Protein 8XAQ (pdb70)

Organism: Sulfolobus acidocaldarius (strain ATCC 33909 / DSM 639 / JCM 8929 / NBRC 15157 / NCIMB 11770) (NCBI:txid330779)

Sequence (182 aa):
GATPSNVVLVGKKPVMNYVLAALTLLNQGVSEITIKARGRAISKAVDTVEIVRNRALDKIEVKEIRIGSQVVTSQDGRQSRVSTIEIGIRKGATPSNVVLVGKKPVMNYVLAALTLLNQGVSEITIKARGRAISKAVDTVEIVRNRALDKIEVKEIRIGSQVVTSQDGRQSRVSTIEIGIRK

B-factor: mean 22.43, std 9.21, range [9.52, 59.19]

Secondary structure (DSSP, 8-state):
--SPP-EEEE-SS-HHHHHHHHHHHHHTT--EEEEEEETTHHHHHHHHHHHHHHHT----EEEEEEEEEEEEEPTTS-EEEEEEEEEEEE-/--SPP-EEEE-SS-HHHHHHHHHHHHHTT--EEEEEEETTHHHHHHHHHHHHHHHT----EEEEEEEEEEEEEPTTS-EEEEEEEEEEEE-

InterPro domains:
  IPR002775 DNA/RNA-binding protein Alba-like [PF01918] (9-73)
  IPR013795 DNA/RNA-binding protein Alba [MF_01122] (6-95)
  IPR013795 DNA/RNA-binding protein Alba [PIRSF028732] (8-95)
  IPR013795 DNA/RNA-binding protein Alba [TIGR00285] (9-95)
  IPR036882 Alba-like domain superfamily [G3DSA:3.30.110.20] (2-96)
  IPR036882 Alba-like domain superfamily [SSF82704] (9-95)

Radius of gyration: 17.67 Å; Cα contacts (8 Å, |Δi|>4): 337; chains: 2; bounding box: 43×52×45 Å

Nearest PDB structures (foldseek):
  8xaq-assembly1_B  TM=1.010E+00  e=3.132E-18  Sulfolobus acidocaldarius DSM 639
  3toe-assembly1_B  TM=9.632E-01  e=7.881E-11  Methanothermobacter thermautotrophicus str. Delta H
  1nfh-assembly1_B-2  TM=9.349E-01  e=3.874E-11  Archaeoglobus fulgidus
  4z9e-assembly1_B  TM=9.370E-01  e=1.535E-09  Thermoplasma volcanium GSS1
  1udv-assembly1_A  TM=8.942E-01  e=8.398E-08  Saccharolobus solfataricus P2

Foldseek 3Di:
DPQPDQEQEFDDDPLVVSLVVNVVSVVSVNFKHKYKYKAPCPVSSVVSVVVNCVVVPPHKDWDDKDKDWDWDADPVGDIDIIIMMMIMIGD/DPQPDQEQEFDDDPLVVSLVVNVVSVVSVNFKHKYKYKAPRVVSSVVSQVVNCVVVPPHKAWDDKDKDWDWDADPVGDIDIIIMMMIMIGD

Solvent-accessible surface area: 10797 Å² total; per-residue (Å²): 128,109,94,52,88,54,65,6,127,4,26,168,122,94,39,102,77,22,0,112,39,0,27,69,14,14,140,100,55,14,58,72,2,32,0,67,2,114,17,183,15,0,9,47,0,0,18,0,0,7,36,0,77,82,121,16,151,96,131,6,64,43,100,92,23,155,24,18,51,92,95,64,83,45,196,99,48,176,124,70,81,31,1,23,0,55,0,14,3,77,69,131,108,106,53,88,55,70,7,127,3,23,150,126,90,39,101,76,23,2,114,39,0,37,64,14,16,136,99,56,20,49,73,2,27,0,81,4,113,11,184,5,0,11,50,0,0,40,0,0,6,36,0,84,87,161,19,123,95,154,6,112,51,118,86,23,126,25,19,46,97,95,64,82,47,195,100,48,174,124,70,79,27,1,31,2,40,0,14,3,90,79

Structure (mmCIF, N/CA/C/O backbone):
data_8XAQ
#
_entry.id   8XAQ
#
_cell.length_a   95.074
_cell.length_b   38.895
_cell.length_c   69.120
_cell.angle_alpha   90.000
_cell.angle_beta   131.660
_cell.angle_gamma   90.000
#
_symmetry.space_group_name_H-M   'C 1 2 1'
#
loop_
_entity.id
_entity.type
_entity.pdbx_description
1 polymer 'DNA/RNA-binding protein Alba'
2 water water
#
loop_
_atom_site.group_PDB
_atom_site.id
_atom_site.type_symbol
_atom_site.label_atom_id
_atom_site.label_alt_id
_atom_site.label_comp_id
_atom_site.label_asym_id
_atom_site.label_entity_id
_atom_site.label_seq_id
_atom_site.pdbx_PDB_ins_code
_atom_site.Cartn_x
_atom_site.Cartn_y
_atom_site.Cartn_z
_atom_site.occupancy
_atom_site.B_iso_or_equiv
_atom_site.auth_seq_id
_atom_site.auth_comp_id
_atom_site.auth_asym_id
_atom_site.auth_atom_id
_atom_site.pdbx_PDB_model_num
ATOM 1 N N . GLY A 1 4 ? 18.360 15.561 -16.482 1.00 35.44 4 GLY A N 1
ATOM 2 C CA . GLY A 1 4 ? 19.446 15.180 -15.594 1.00 32.04 4 GLY A CA 1
ATOM 3 C C . GLY A 1 4 ? 20.604 16.163 -15.596 1.00 29.56 4 GLY A C 1
ATOM 4 O O . GLY A 1 4 ? 21.515 16.050 -14.780 1.00 27.35 4 GLY A O 1
ATOM 5 N N . ALA A 1 5 ? 20.550 17.146 -16.496 1.00 31.60 5 ALA A N 1
ATOM 6 C CA . ALA A 1 5 ? 21.658 18.074 -16.691 1.00 29.30 5 ALA A CA 1
ATOM 7 C C . ALA A 1 5 ? 21.605 19.296 -15.782 1.00 30.16 5 ALA A C 1
ATOM 8 O O . ALA A 1 5 ? 22.644 19.936 -15.574 1.00 29.85 5 ALA A O 1
ATOM 10 N N . THR A 1 6 ? 20.435 19.641 -15.247 1.00 28.65 6 THR A N 1
ATOM 11 C CA . THR A 1 6 ? 20.320 20.805 -14.382 1.00 30.08 6 THR A CA 1
ATOM 12 C C . THR A 1 6 ? 20.979 20.518 -13.030 1.00 26.26 6 THR A C 1
ATOM 13 O O . THR A 1 6 ? 21.077 19.356 -12.613 1.00 23.88 6 THR A O 1
ATOM 17 N N . PRO A 1 7 ? 21.453 21.558 -12.329 1.00 26.19 7 PRO A N 1
ATOM 18 C CA . PRO A 1 7 ? 22.114 21.329 -11.039 1.00 23.39 7 PRO A CA 1
ATOM 19 C C . PRO A 1 7 ? 21.200 20.583 -10.088 1.00 24.31 7 PRO A C 1
ATOM 20 O O . PRO A 1 7 ? 20.009 20.884 -9.979 1.00 23.47 7 PRO A O 1
ATOM 24 N N . SER A 1 8 ? 21.771 19.603 -9.395 1.00 19.64 8 SER A N 1
ATOM 25 C CA . SER A 1 8 ? 20.999 18.840 -8.426 1.00 18.58 8 SER A CA 1
ATOM 26 C C . SER A 1 8 ? 20.291 19.787 -7.468 1.00 20.92 8 SER A C 1
ATOM 27 O O . SER A 1 8 ? 20.920 20.653 -6.852 1.00 20.06 8 SER A O 1
ATOM 30 N N . ASN A 1 9 ? 18.975 19.629 -7.346 1.00 18.73 9 ASN A N 1
ATOM 31 C CA . ASN A 1 9 ? 18.169 20.574 -6.584 1.00 18.59 9 ASN A CA 1
ATOM 32 C C . ASN A 1 9 ? 17.942 20.168 -5.128 1.00 19.68 9 ASN A C 1
ATOM 33 O O . ASN A 1 9 ? 17.018 20.690 -4.489 1.00 19.60 9 ASN A O 1
ATOM 38 N N . VAL A 1 10 ? 18.761 19.274 -4.578 1.00 16.43 10 VAL A N 1
ATOM 39 C CA . VAL A 1 10 ? 18.580 18.766 -3.225 1.00 17.89 10 VAL A CA 1
ATOM 40 C C . VAL A 1 10 ? 19.646 19.371 -2.323 1.00 17.06 10 VAL A C 1
ATOM 41 O O . VAL A 1 10 ? 20.825 19.423 -2.694 1.00 18.85 10 VAL A O 1
ATOM 45 N N . VAL A 1 11 ? 19.235 19.840 -1.151 1.00 13.89 11 VAL A N 1
ATOM 46 C CA . VAL A 1 11 ? 20.150 20.275 -0.104 1.00 13.18 11 VAL A CA 1
ATOM 47 C C . VAL A 1 11 ? 19.986 19.319 1.068 1.00 14.83 11 VAL A C 1
ATOM 48 O O . VAL A 1 11 ? 18.942 19.305 1.733 1.00 13.03 11 VAL A O 1
ATOM 52 N N . LEU A 1 12 ? 21.007 18.516 1.330 1.00 15.24 12 LEU A N 1
ATOM 53 C CA . LEU A 1 12 ? 20.997 17.571 2.440 1.00 14.79 12 LEU A CA 1
ATOM 54 C C . LEU A 1 12 ? 21.570 18.265 3.671 1.00 14.86 12 LEU A C 1
ATOM 55 O O . LEU A 1 12 ? 22.758 18.610 3.712 1.00 16.26 12 LEU A O 1
ATOM 60 N N . VAL A 1 13 ? 20.726 18.457 4.677 1.00 12.24 13 VAL A N 1
ATOM 61 C CA . VAL A 1 13 ? 21.068 19.218 5.871 1.00 11.69 13 VAL A CA 1
ATOM 62 C C . VAL A 1 13 ? 21.529 18.234 6.932 1.00 14.32 13 VAL A C 1
ATOM 63 O O . VAL A 1 13 ? 20.774 17.337 7.320 1.00 15.74 13 VAL A O 1
ATOM 67 N N . GLY A 1 14 ? 22.754 18.429 7.421 1.00 14.73 14 GLY A N 1
ATOM 68 C CA . GLY A 1 14 ? 23.378 17.560 8.396 1.00 18.89 14 GLY A CA 1
ATOM 69 C C . GLY A 1 14 ? 23.954 18.302 9.589 1.00 19.13 14 GLY A C 1
ATOM 70 O O . GLY A 1 14 ? 23.268 19.126 10.198 1.00 18.73 14 GLY A O 1
ATOM 71 N N . LYS A 1 15 ? 25.225 18.030 9.915 1.00 20.32 15 LYS A N 1
ATOM 72 C CA . LYS A 1 15 ? 25.838 18.504 11.152 1.00 22.39 15 LYS A CA 1
ATOM 73 C C . LYS A 1 15 ? 26.403 19.921 11.062 1.00 21.39 15 LYS A C 1
ATOM 74 O O . LYS A 1 15 ? 26.690 20.520 12.107 1.00 24.51 15 LYS A O 1
ATOM 80 N N . LYS A 1 16 ? 26.591 20.457 9.859 1.00 20.11 16 LYS A N 1
ATOM 81 C CA . LYS A 1 16 ? 27.324 21.705 9.683 1.00 20.82 16 LYS A CA 1
ATOM 82 C C . LYS A 1 16 ? 26.497 22.892 10.195 1.00 18.93 16 LYS A C 1
ATOM 83 O O . LYS A 1 16 ? 25.278 22.781 10.381 1.00 16.50 16 LYS A O 1
ATOM 89 N N . PRO A 1 17 ? 27.139 24.046 10.414 1.00 19.01 17 PRO A N 1
ATOM 90 C CA . PRO A 1 17 ? 26.390 25.243 10.818 1.00 18.97 17 PRO A CA 1
ATOM 91 C C . PRO A 1 17 ? 25.301 25.557 9.806 1.00 15.62 17 PRO A C 1
ATOM 92 O O . PRO A 1 17 ? 25.466 25.350 8.602 1.00 16.19 17 PRO A O 1
ATOM 96 N N . VAL A 1 18 ? 24.175 26.062 10.309 1.00 14.58 18 VAL A N 1
ATOM 97 C CA . VAL A 1 18 ? 22.999 26.225 9.451 1.00 13.62 18 VAL A CA 1
ATOM 98 C C . VAL A 1 18 ? 23.301 27.104 8.241 1.00 14.50 18 VAL A C 1
ATOM 99 O O . VAL A 1 18 ? 22.752 26.886 7.155 1.00 14.02 18 VAL A O 1
ATOM 103 N N . MET A 1 19 ? 24.192 28.086 8.387 1.00 14.91 19 MET A N 1
ATOM 104 C CA . MET A 1 19 ? 24.379 29.038 7.301 1.00 14.27 19 MET A CA 1
ATOM 105 C C . MET A 1 19 ? 25.043 28.394 6.089 1.00 14.59 19 MET A C 1
ATOM 106 O O . MET A 1 19 ? 24.930 28.924 4.976 1.00 16.81 19 MET A O 1
ATOM 111 N N . ASN A 1 20 ? 25.707 27.247 6.280 1.00 15.92 20 ASN A N 1
ATOM 112 C CA . ASN A 1 20 ? 26.239 26.497 5.147 1.00 15.73 20 ASN A CA 1
ATOM 113 C C . ASN A 1 20 ? 25.114 26.008 4.250 1.00 14.37 20 ASN A C 1
ATOM 114 O O . ASN A 1 20 ? 25.217 26.068 3.018 1.00 15.39 20 ASN A O 1
ATOM 119 N N . TYR A 1 21 ? 24.031 25.520 4.847 1.00 13.07 21 TYR A N 1
ATOM 120 C CA . TYR A 1 21 ? 22.917 25.038 4.035 1.00 12.21 21 TYR A CA 1
ATOM 121 C C . TYR A 1 21 ? 22.122 26.185 3.440 1.00 12.82 21 TYR A C 1
ATOM 122 O O . TYR A 1 21 ? 21.604 26.066 2.316 1.00 13.87 21 TYR A O 1
ATOM 131 N N . VAL A 1 22 ? 22.035 27.306 4.165 1.00 12.31 22 VAL A N 1
ATOM 132 C CA . VAL A 1 22 ? 21.425 28.506 3.604 1.00 14.50 22 VAL A CA 1
ATOM 133 C C . VAL A 1 22 ? 22.171 28.926 2.340 1.00 14.25 22 VAL A C 1
ATOM 134 O O . VAL A 1 22 ? 21.565 29.179 1.292 1.00 14.72 22 VAL A O 1
ATOM 138 N N . LEU A 1 23 ? 23.504 28.960 2.412 1.00 14.50 23 LEU A N 1
ATOM 139 C CA . LEU A 1 23 ? 24.305 29.308 1.243 1.00 14.85 23 LEU A CA 1
ATOM 140 C C . LEU A 1 23 ? 24.072 28.335 0.088 1.00 15.48 23 LEU A C 1
ATOM 141 O O . LEU A 1 23 ? 24.002 28.751 -1.076 1.00 16.06 23 LEU A O 1
ATOM 146 N N . ALA A 1 24 ? 23.951 27.039 0.381 1.00 14.25 24 ALA A N 1
ATOM 147 C CA . ALA A 1 24 ? 23.717 26.072 -0.691 1.00 14.70 24 ALA A CA 1
ATOM 148 C C . ALA A 1 24 ? 22.384 26.332 -1.393 1.00 15.64 24 ALA A C 1
ATOM 149 O O . ALA A 1 24 ? 22.299 26.265 -2.627 1.00 17.48 24 ALA A O 1
ATOM 151 N N . ALA A 1 25 ? 21.326 26.624 -0.622 1.00 14.09 25 ALA A N 1
ATOM 152 C CA . ALA A 1 25 ? 20.037 26.909 -1.247 1.00 16.04 25 ALA A CA 1
ATOM 153 C C . ALA A 1 25 ? 20.092 28.194 -2.066 1.00 15.97 25 ALA A C 1
ATOM 154 O O . ALA A 1 25 ? 19.579 28.248 -3.191 1.00 16.84 25 ALA A O 1
ATOM 156 N N . LEU A 1 26 ? 20.736 29.233 -1.530 1.00 16.06 26 LEU A N 1
ATOM 157 C CA . LEU A 1 26 ? 20.829 30.493 -2.257 1.00 17.75 26 LEU A CA 1
ATOM 158 C C . LEU A 1 26 ? 21.634 30.336 -3.539 1.00 20.77 26 LEU A C 1
ATOM 159 O O . LEU A 1 26 ? 21.319 30.957 -4.559 1.00 21.92 26 LEU A O 1
ATOM 164 N N . THR A 1 27 ? 22.692 29.522 -3.499 1.00 17.71 27 THR A N 1
ATOM 165 C CA . THR A 1 27 ? 23.451 29.235 -4.715 1.00 20.08 27 THR A CA 1
ATOM 166 C C . THR A 1 27 ? 22.575 28.588 -5.777 1.00 21.06 27 THR A C 1
ATOM 167 O O . THR A 1 27 ? 22.646 28.953 -6.957 1.00 20.90 27 THR A O 1
ATOM 171 N N . LEU A 1 28 ? 21.713 27.653 -5.370 1.00 17.72 28 LEU A N 1
ATOM 172 C CA . LEU A 1 28 ? 20.804 27.029 -6.327 1.00 19.56 28 LEU A CA 1
ATOM 173 C C . LEU A 1 28 ? 19.836 28.043 -6.923 1.00 21.61 28 LEU A C 1
ATOM 174 O O . LEU A 1 28 ? 19.590 28.035 -8.136 1.00 22.82 28 LEU A O 1
ATOM 179 N N . LEU A 1 29 ? 19.257 28.910 -6.082 1.00 21.43 29 LEU A N 1
ATOM 180 C CA . LEU A 1 29 ? 18.380 29.966 -6.590 1.00 23.87 29 LEU A CA 1
ATOM 181 C C . LEU A 1 29 ? 19.071 30.815 -7.651 1.00 26.06 29 LEU A C 1
ATOM 182 O O . LEU A 1 29 ? 18.484 31.106 -8.698 1.00 26.78 29 LEU A O 1
ATOM 187 N N . ASN A 1 30 ? 20.336 31.182 -7.422 1.00 24.26 30 ASN A N 1
ATOM 188 C CA . ASN A 1 30 ? 21.086 31.982 -8.387 1.00 25.41 30 ASN A CA 1
ATOM 189 C C . ASN A 1 30 ? 21.492 31.228 -9.642 1.00 27.13 30 ASN A C 1
ATOM 190 O O . ASN A 1 30 ? 21.899 31.865 -10.625 1.00 29.93 30 ASN A O 1
ATOM 195 N N . GLN A 1 31 ? 21.395 29.910 -9.646 1.00 26.74 31 GLN A N 1
ATOM 196 C CA . GLN A 1 31 ? 21.620 29.153 -10.863 1.00 26.71 31 GLN A CA 1
ATOM 197 C C . GLN A 1 31 ? 20.374 29.079 -11.731 1.00 27.79 31 GLN A C 1
ATOM 198 O O . GLN A 1 31 ? 20.434 28.525 -12.833 1.00 33.02 31 GLN A O 1
ATOM 204 N N . GLY A 1 32 ? 19.257 29.625 -11.263 1.00 27.48 32 GLY A N 1
ATOM 205 C CA . GLY A 1 32 ? 17.993 29.491 -11.952 1.00 27.70 32 GLY A CA 1
ATOM 206 C C . GLY A 1 32 ? 17.192 28.266 -11.574 1.00 27.69 32 GLY A C 1
ATOM 207 O O . GLY A 1 32 ? 16.200 27.963 -12.247 1.00 29.35 32 GLY A O 1
ATOM 208 N N . VAL A 1 33 ? 17.596 27.537 -10.539 1.00 25.95 33 VAL A N 1
ATOM 209 C CA . VAL A 1 33 ? 16.817 26.398 -10.071 1.00 24.93 33 VAL A CA 1
ATOM 210 C C . VAL A 1 33 ? 15.694 26.946 -9.198 1.00 26.80 33 VAL A C 1
ATOM 211 O O . VAL A 1 33 ? 15.938 27.475 -8.111 1.00 29.09 33 VAL A O 1
ATOM 215 N N . SER A 1 34 ? 14.461 26.837 -9.686 1.00 25.29 34 SER A N 1
ATOM 216 C CA . SER A 1 34 ? 13.311 27.458 -9.048 1.00 26.27 34 SER A CA 1
ATOM 217 C C . SER A 1 34 ? 12.646 26.577 -8.004 1.00 25.16 34 SER A C 1
ATOM 218 O O . SER A 1 34 ? 11.859 27.095 -7.203 1.00 26.30 34 SER A O 1
ATOM 221 N N . GLU A 1 35 ? 12.915 25.270 -8.009 1.00 22.69 35 GLU A N 1
ATOM 222 C CA . GLU A 1 35 ? 12.367 24.340 -7.026 1.00 23.06 35 GLU A CA 1
ATOM 223 C C . GLU A 1 35 ? 13.504 23.572 -6.370 1.00 22.00 35 GLU A C 1
ATOM 224 O O . GLU A 1 35 ? 14.330 22.965 -7.060 1.00 21.25 35 GLU A O 1
ATOM 230 N N . ILE A 1 36 ? 13.522 23.579 -5.044 1.00 16.02 36 ILE A N 1
ATOM 231 C CA . ILE A 1 36 ? 14.618 23.043 -4.249 1.00 17.35 36 ILE A CA 1
ATOM 232 C C . ILE A 1 36 ? 13.999 22.171 -3.167 1.00 17.48 36 ILE A C 1
ATOM 233 O O . ILE A 1 36 ? 12.951 22.520 -2.610 1.00 16.89 36 ILE A O 1
ATOM 238 N N . THR A 1 37 ? 14.637 21.042 -2.863 1.00 15.75 37 THR A N 1
ATOM 239 C CA . THR A 1 37 ? 14.188 20.152 -1.802 1.00 15.41 37 THR A CA 1
ATOM 240 C C . THR A 1 37 ? 15.236 20.127 -0.695 1.00 15.43 37 THR A C 1
ATOM 241 O O . THR A 1 37 ? 16.411 19.853 -0.965 1.00 16.62 37 THR A O 1
ATOM 245 N N . ILE A 1 38 ? 14.815 20.431 0.534 1.00 14.05 38 ILE A N 1
ATOM 246 C CA . ILE A 1 38 ? 15.667 20.373 1.715 1.00 14.67 38 ILE A CA 1
ATOM 247 C C . ILE A 1 38 ? 15.321 19.078 2.436 1.00 16.32 38 ILE A C 1
ATOM 248 O O . ILE A 1 38 ? 14.145 18.838 2.740 1.00 16.81 38 ILE A O 1
ATOM 253 N N . LYS A 1 39 ? 16.324 18.239 2.719 1.00 13.25 39 LYS A N 1
ATOM 254 C CA . LYS A 1 39 ? 16.104 16.936 3.343 1.00 11.48 39 LYS A CA 1
ATOM 255 C C . LYS A 1 39 ? 16.965 16.839 4.594 1.00 12.66 39 LYS A C 1
ATOM 256 O O . LYS A 1 39 ? 18.084 17.351 4.624 1.00 13.14 39 LYS A O 1
ATOM 262 N N . ALA A 1 40 ? 16.443 16.191 5.634 1.00 11.65 40 ALA A N 1
ATOM 263 C CA . ALA A 1 40 ? 17.259 15.957 6.820 1.00 10.21 40 ALA A CA 1
ATOM 264 C C . ALA A 1 40 ? 16.703 14.766 7.589 1.00 10.68 40 ALA A C 1
ATOM 265 O O . ALA A 1 40 ? 15.559 14.358 7.396 1.00 12.58 40 ALA A O 1
ATOM 267 N N . ARG A 1 41 ? 17.516 14.257 8.513 1.00 11.94 41 ARG A N 1
ATOM 268 C CA . ARG A 1 41 ? 17.119 13.174 9.399 1.00 12.03 41 ARG A CA 1
ATOM 269 C C . ARG A 1 41 ? 17.434 13.537 10.836 1.00 11.97 41 ARG A C 1
ATOM 270 O O . ARG A 1 41 ? 18.398 14.261 11.126 1.00 12.82 41 ARG A O 1
ATOM 278 N N . GLY A 1 42 ? 16.655 12.948 11.741 1.00 12.12 42 GLY A N 1
ATOM 279 C CA . GLY A 1 42 ? 16.994 12.998 13.156 1.00 13.31 42 GLY A CA 1
ATOM 280 C C . GLY A 1 42 ? 17.037 14.418 13.683 1.00 13.09 42 GLY A C 1
ATOM 281 O O . GLY A 1 42 ? 16.175 15.242 13.372 1.00 13.90 42 GLY A O 1
ATOM 282 N N . ARG A 1 43 ? 18.057 14.709 14.503 1.00 13.41 43 ARG A N 1
ATOM 283 C CA . ARG A 1 43 ? 18.179 16.026 15.125 1.00 16.53 43 ARG A CA 1
ATOM 284 C C . ARG A 1 43 ? 18.330 17.147 14.104 1.00 13.68 43 ARG A C 1
ATOM 285 O O . ARG A 1 43 ? 18.007 18.304 14.409 1.00 17.41 43 ARG A O 1
ATOM 293 N N . ALA A 1 44 ? 18.815 16.842 12.903 1.00 13.24 44 ALA A N 1
ATOM 294 C CA . ALA A 1 44 ? 18.949 17.877 11.882 1.00 13.29 44 ALA A CA 1
ATOM 295 C C . ALA A 1 44 ? 17.612 18.319 11.296 1.00 12.05 44 ALA A C 1
ATOM 296 O O . ALA A 1 44 ? 17.579 19.280 10.514 1.00 11.65 44 ALA A O 1
ATOM 298 N N . ILE A 1 45 ? 16.509 17.667 11.664 1.00 11.96 45 ILE A N 1
ATOM 299 C CA . ILE A 1 45 ? 15.202 18.103 11.174 1.00 10.34 45 ILE A CA 1
ATOM 300 C C . ILE A 1 45 ? 14.933 19.562 11.557 1.00 11.32 45 ILE A C 1
ATOM 301 O O . ILE A 1 45 ? 14.398 20.343 10.756 1.00 11.67 45 ILE A O 1
ATOM 306 N N . SER A 1 46 ? 15.254 19.952 12.795 1.00 11.15 46 SER A N 1
ATOM 307 C CA . SER A 1 46 ? 15.005 21.341 13.175 1.00 10.91 46 SER A CA 1
ATOM 308 C C . SER A 1 46 ? 15.849 22.294 12.343 1.00 10.87 46 SER A C 1
ATOM 309 O O . SER A 1 46 ? 15.381 23.381 11.970 1.00 11.64 46 SER A O 1
ATOM 312 N N . LYS A 1 47 ? 17.085 21.884 12.013 1.00 11.48 47 LYS A N 1
ATOM 313 C CA . LYS A 1 47 ? 17.970 22.726 11.213 1.00 11.07 47 LYS A CA 1
ATOM 314 C C . LYS A 1 47 ? 17.476 22.842 9.779 1.00 10.70 47 LYS A C 1
ATOM 315 O O . LYS A 1 47 ? 17.682 23.887 9.137 1.00 10.36 47 LYS A O 1
ATOM 321 N N . ALA A 1 48 ? 16.833 21.793 9.260 1.00 10.45 4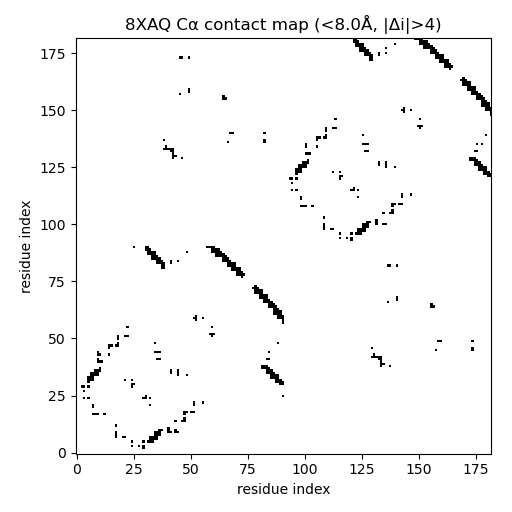8 ALA A N 1
ATOM 322 C CA . ALA A 1 48 ? 16.209 21.875 7.941 1.00 10.21 48 ALA A CA 1
ATOM 323 C C . ALA A 1 48 ? 15.106 22.925 7.921 1.00 11.39 48 ALA A C 1
ATOM 324 O O . ALA A 1 48 ? 14.982 23.692 6.953 1.00 12.11 48 ALA A O 1
ATOM 326 N N . VAL A 1 49 ? 14.280 22.970 8.975 1.00 11.23 49 VAL A N 1
ATOM 327 C CA . VAL A 1 49 ? 13.246 24.005 9.012 1.00 10.66 49 VAL A CA 1
ATOM 328 C C . VAL A 1 49 ? 13.870 25.401 9.129 1.00 10.16 49 VAL A C 1
ATOM 329 O O . VAL A 1 49 ? 13.465 26.340 8.436 1.00 11.91 49 VAL A O 1
ATOM 333 N N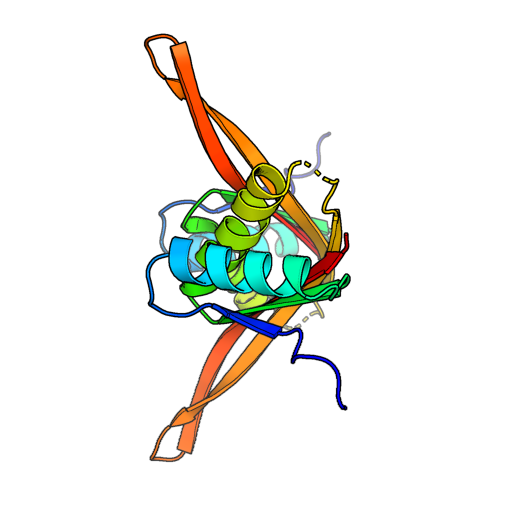 . ASP A 1 50 ? 14.866 25.558 10.011 1.00 10.35 50 ASP A N 1
ATOM 334 C CA . ASP A 1 50 ? 15.584 26.827 10.093 1.00 11.37 50 ASP A CA 1
ATOM 335 C C . ASP A 1 50 ? 16.158 27.227 8.737 1.00 10.31 50 ASP A C 1
ATOM 336 O O . ASP A 1 50 ? 16.080 28.394 8.338 1.00 11.64 50 ASP A O 1
ATOM 341 N N . THR A 1 51 ? 16.766 26.272 8.015 1.00 10.15 51 THR A N 1
ATOM 342 C CA . THR A 1 51 ? 17.342 26.598 6.707 1.00 11.01 51 THR A CA 1
ATOM 343 C C . THR A 1 51 ? 16.300 27.224 5.784 1.00 11.20 51 THR A C 1
ATOM 344 O O . THR A 1 51 ? 16.539 28.274 5.166 1.00 11.84 51 THR A O 1
ATOM 348 N N . VAL A 1 52 ? 15.125 26.603 5.711 1.00 11.41 52 VAL A N 1
ATOM 349 C CA . VAL A 1 52 ? 14.045 27.111 4.874 1.00 11.41 52 VAL A CA 1
ATOM 350 C C . VAL A 1 52 ? 13.635 28.503 5.328 1.00 12.07 52 VAL A C 1
ATOM 351 O O . VAL A 1 52 ? 13.520 29.432 4.527 1.00 13.64 52 VAL A O 1
ATOM 355 N N . GLU A 1 53 ? 13.381 28.656 6.630 1.00 12.44 53 GLU A N 1
ATOM 356 C CA . GLU A 1 53 ? 12.872 29.928 7.116 1.00 13.85 53 GLU A CA 1
ATOM 357 C C . GLU A 1 53 ? 13.887 31.049 6.953 1.00 14.75 53 GLU A C 1
ATOM 358 O O . GLU A 1 53 ? 13.508 32.190 6.672 1.00 15.47 53 GLU A O 1
ATOM 364 N N . ILE A 1 54 ? 15.177 30.751 7.150 1.00 12.23 54 ILE A N 1
ATOM 365 C CA . ILE A 1 54 ? 16.193 31.779 6.947 1.00 13.38 54 ILE A CA 1
ATOM 366 C C . ILE A 1 54 ? 16.251 32.183 5.484 1.00 17.61 54 ILE A C 1
ATOM 367 O O . ILE A 1 54 ? 16.326 33.374 5.157 1.00 18.31 54 ILE A O 1
ATOM 372 N N . VAL A 1 55 ? 16.194 31.198 4.586 1.00 17.15 55 VAL A N 1
ATOM 373 C CA . VAL A 1 55 ? 16.251 31.470 3.152 1.00 17.23 55 VAL A CA 1
ATOM 374 C C . VAL A 1 55 ? 15.060 32.315 2.729 1.00 23.28 55 VAL A C 1
ATOM 375 O O . VAL A 1 55 ? 15.190 33.243 1.924 1.00 24.54 55 VAL A O 1
ATOM 379 N N . ARG A 1 56 ? 13.890 32.022 3.282 1.00 20.55 56 ARG A N 1
ATOM 380 C CA . ARG A 1 56 ? 12.670 32.788 2.929 1.00 22.89 56 ARG A CA 1
ATOM 381 C C . ARG A 1 56 ? 12.961 34.284 3.133 1.00 27.36 56 ARG A C 1
ATOM 382 O O . ARG A 1 56 ? 12.519 35.085 2.316 1.00 32.11 56 ARG A O 1
ATOM 390 N N . ASN A 1 57 ? 13.649 34.636 4.205 1.00 28.37 57 ASN A N 1
ATOM 391 C CA . ASN A 1 57 ? 14.067 36.059 4.388 1.00 29.29 57 ASN A CA 1
ATOM 392 C C . ASN A 1 57 ? 15.226 36.505 3.482 1.00 35.16 57 ASN A C 1
ATOM 393 O O . ASN A 1 57 ? 15.136 37.587 2.904 1.00 36.64 57 ASN A O 1
ATOM 398 N N . ARG A 1 58 ? 16.262 35.688 3.334 1.00 37.75 58 ARG A N 1
ATOM 399 C CA . ARG A 1 58 ? 17.484 36.099 2.591 1.00 39.15 58 ARG A CA 1
ATOM 400 C C . ARG A 1 58 ? 17.237 36.212 1.087 1.00 42.01 58 ARG A C 1
ATOM 401 O O . ARG A 1 58 ? 18.120 36.742 0.385 1.00 43.08 58 ARG A O 1
ATOM 409 N N . ALA A 1 59 ? 16.125 35.690 0.594 1.00 39.51 59 ALA A N 1
ATOM 410 C CA . ALA A 1 59 ? 15.887 35.699 -0.865 1.00 42.30 59 ALA A CA 1
ATOM 411 C C . ALA A 1 59 ? 15.086 36.942 -1.270 1.00 46.01 59 ALA A C 1
ATOM 412 O O . ALA A 1 59 ? 14.939 37.143 -2.482 1.00 49.26 59 ALA A O 1
ATOM 414 N N . LEU A 1 60 ? 14.588 37.725 -0.305 1.00 45.91 60 LEU A N 1
ATOM 415 C CA . LEU A 1 60 ? 13.762 38.876 -0.655 1.00 45.64 60 LEU A CA 1
ATOM 416 C C . LEU A 1 60 ? 14.513 39.908 -1.500 1.00 49.62 60 LEU A C 1
ATOM 417 O O . LEU A 1 60 ? 15.691 39.733 -1.826 1.00 47.47 60 LEU A O 1
ATOM 422 N N . ASP A 1 62 ? 12.462 38.553 -3.630 1.00 53.29 62 ASP A N 1
ATOM 423 C CA . ASP A 1 62 ? 11.779 37.366 -4.137 1.00 51.90 62 ASP A CA 1
ATOM 424 C C . ASP A 1 62 ? 11.011 36.602 -3.059 1.00 48.30 62 ASP A C 1
ATOM 425 O O . ASP A 1 62 ? 11.486 36.426 -1.937 1.00 48.49 62 ASP A O 1
ATOM 430 N N . LYS A 1 63 ? 9.812 36.158 -3.421 1.00 44.74 63 LYS A N 1
ATOM 431 C CA . LYS A 1 63 ? 9.015 35.292 -2.567 1.00 39.40 63 LYS A CA 1
ATOM 432 C C . LYS A 1 63 ? 9.428 33.835 -2.751 1.00 33.49 63 LYS A C 1
ATOM 433 O O . LYS A 1 63 ? 9.556 33.348 -3.878 1.00 34.78 63 LYS A O 1
ATOM 439 N N . ILE A 1 64 ? 9.682 33.153 -1.639 1.00 31.92 64 ILE A N 1
ATOM 440 C CA . ILE A 1 64 ? 9.936 31.719 -1.626 1.00 30.63 64 ILE A CA 1
ATOM 441 C C . ILE A 1 64 ? 8.821 31.073 -0.818 1.00 27.64 64 ILE A C 1
ATOM 442 O O . ILE A 1 64 ? 8.559 31.481 0.319 1.00 28.85 64 ILE A O 1
ATOM 447 N N . GLU A 1 65 ? 8.146 30.099 -1.416 1.00 25.31 65 GLU A N 1
ATOM 448 C CA . GLU A 1 65 ? 6.998 29.446 -0.807 1.00 26.50 65 GLU A CA 1
ATOM 449 C C . GLU A 1 65 ? 7.333 27.998 -0.474 1.00 24.85 65 GLU A C 1
ATOM 450 O O . GLU A 1 65 ? 8.100 27.350 -1.193 1.00 22.25 65 GLU A O 1
ATOM 456 N N . VAL A 1 66 ? 6.779 27.498 0.628 1.00 23.66 66 VAL A N 1
ATOM 457 C CA . VAL A 1 66 ? 6.835 26.067 0.910 1.00 22.65 66 VAL A CA 1
ATOM 458 C C . VAL A 1 66 ? 5.763 25.388 0.069 1.00 26.10 66 VAL A C 1
ATOM 459 O O . VAL A 1 66 ? 4.572 25.688 0.206 1.00 28.39 66 VAL A O 1
ATOM 463 N N . LYS A 1 67 ? 6.189 24.485 -0.813 1.00 22.69 67 LYS A N 1
ATOM 464 C CA . LYS A 1 67 ? 5.316 23.770 -1.738 1.00 24.85 67 LYS A CA 1
ATOM 465 C C . LYS A 1 67 ? 4.782 22.473 -1.141 1.00 25.30 67 LYS A C 1
ATOM 466 O O . LYS A 1 67 ? 3.596 22.157 -1.291 1.00 25.57 67 LYS A O 1
ATOM 472 N N . GLU A 1 68 ? 5.641 21.716 -0.465 1.00 19.81 68 GLU A N 1
ATOM 473 C CA . GLU A 1 68 ? 5.285 20.415 0.078 1.00 20.59 68 GLU A CA 1
ATOM 474 C C . GLU A 1 68 ? 6.186 20.139 1.267 1.00 19.43 68 GLU A C 1
ATOM 475 O O . GLU A 1 68 ? 7.352 20.539 1.276 1.00 18.57 68 GLU A O 1
ATOM 481 N N . ILE A 1 69 ? 5.642 19.443 2.267 1.00 18.89 69 ILE A N 1
ATOM 482 C CA . ILE A 1 69 ? 6.422 18.919 3.385 1.00 16.53 69 ILE A CA 1
ATOM 483 C C . ILE A 1 69 ? 6.006 17.472 3.592 1.00 17.07 69 ILE A C 1
ATOM 484 O O . ILE A 1 69 ? 4.808 17.160 3.600 1.00 17.53 69 ILE A O 1
ATOM 489 N N . ARG A 1 70 ? 6.981 16.591 3.745 1.00 15.35 70 ARG A N 1
ATOM 490 C CA . ARG A 1 70 ? 6.711 15.199 4.072 1.00 15.67 70 ARG A CA 1
ATOM 491 C C . ARG A 1 70 ? 7.577 14.796 5.251 1.00 14.32 70 ARG A C 1
ATOM 492 O O . ARG A 1 70 ? 8.765 15.134 5.306 1.00 14.47 70 ARG A O 1
ATOM 500 N N . ILE A 1 71 ? 6.975 14.112 6.218 1.00 13.00 71 ILE A N 1
ATOM 501 C CA . ILE A 1 71 ? 7.743 13.517 7.301 1.00 12.12 71 ILE A CA 1
ATOM 502 C C . ILE A 1 71 ? 7.597 12.007 7.218 1.00 13.73 71 ILE A C 1
ATOM 503 O O . ILE A 1 71 ? 6.630 11.479 6.661 1.00 15.91 71 ILE 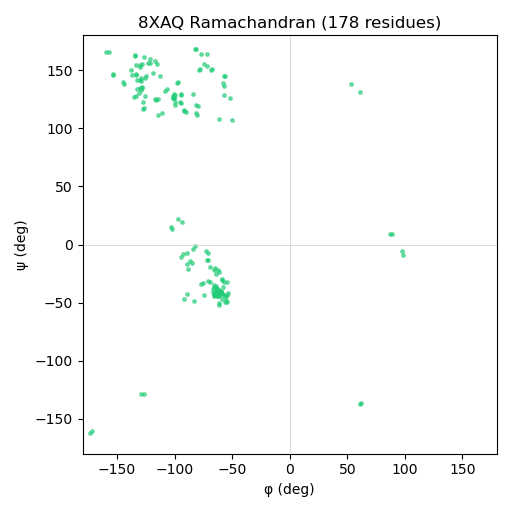A O 1
ATOM 508 N N . GLY A 1 72 ? 8.584 11.315 7.757 1.00 12.07 72 GLY A N 1
ATOM 509 C CA . GLY A 1 72 ? 8.535 9.877 7.743 1.00 13.87 72 GLY A CA 1
ATOM 510 C C . GLY A 1 72 ? 9.637 9.279 8.566 1.00 12.92 72 GLY A C 1
ATOM 511 O O . GLY A 1 72 ? 10.207 9.932 9.442 1.00 12.21 72 GLY A O 1
ATOM 512 N N . SER A 1 73 ? 9.910 8.004 8.280 1.00 12.88 73 SER A N 1
ATOM 513 C CA . SER A 1 73 ? 10.935 7.259 8.993 1.00 13.07 73 SER A CA 1
ATOM 514 C C . SER A 1 73 ? 11.746 6.453 7.991 1.00 16.65 73 SER A C 1
ATOM 515 O O . SER A 1 73 ? 11.227 5.976 6.981 1.00 18.97 73 SER A O 1
ATOM 518 N N . GLN A 1 74 ? 13.027 6.312 8.291 1.00 14.67 74 GLN A N 1
ATOM 519 C CA . GLN A 1 74 ? 13.910 5.409 7.576 1.00 15.86 74 GLN A CA 1
ATOM 520 C C . GLN A 1 74 ? 14.494 4.425 8.570 1.00 13.93 74 GLN A C 1
ATOM 521 O O . GLN A 1 74 ? 14.508 4.652 9.783 1.00 14.30 74 GLN A O 1
ATOM 527 N N . VAL A 1 75 ? 14.956 3.312 8.029 1.00 18.35 75 VAL A N 1
ATOM 528 C CA . VAL A 1 75 ? 15.541 2.246 8.817 1.00 17.64 75 VAL A CA 1
ATOM 529 C C . VAL A 1 75 ? 17.053 2.367 8.737 1.00 13.66 75 VAL A C 1
ATOM 530 O O . VAL A 1 75 ? 17.622 2.453 7.637 1.00 16.82 75 VAL A O 1
ATOM 534 N N . VAL A 1 76 ? 17.706 2.363 9.893 1.00 15.56 76 VAL A N 1
ATOM 535 C CA . VAL A 1 76 ? 19.160 2.310 9.995 1.00 16.65 76 VAL A CA 1
ATOM 536 C C . VAL A 1 76 ? 19.550 0.861 10.295 1.00 13.42 76 VAL A C 1
ATOM 537 O O . VAL A 1 76 ? 19.153 0.301 11.332 1.00 15.05 76 VAL A O 1
ATOM 541 N N . THR A 1 77 ? 20.339 0.247 9.418 1.00 14.40 77 THR A N 1
ATOM 542 C CA . THR A 1 77 ? 20.793 -1.125 9.627 1.00 14.75 77 THR A CA 1
ATOM 543 C C . THR A 1 77 ? 22.219 -1.075 10.159 1.00 18.70 77 TH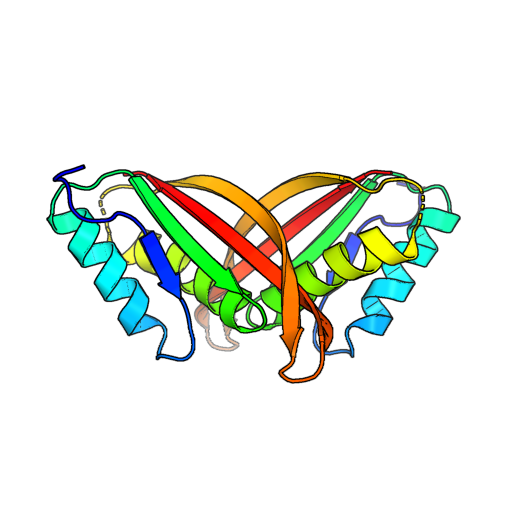R A C 1
ATOM 544 O O . THR A 1 77 ? 23.086 -0.426 9.557 1.00 18.56 77 THR A O 1
ATOM 548 N N . SER A 1 78 ? 22.453 -1.734 11.286 1.00 16.70 78 SER A N 1
ATOM 549 C CA . SER A 1 78 ? 23.758 -1.750 11.922 1.00 19.30 78 SER A CA 1
ATOM 550 C C . SER A 1 78 ? 24.670 -2.794 11.278 1.00 20.71 78 SER A C 1
ATOM 551 O O . SER A 1 78 ? 24.235 -3.675 10.530 1.00 19.65 78 SER A O 1
ATOM 554 N N . GLN A 1 79 ? 25.958 -2.719 11.625 1.00 21.14 79 GLN A N 1
ATOM 555 C CA . GLN A 1 79 ? 26.935 -3.625 11.037 1.00 23.75 79 GLN A CA 1
ATOM 556 C C . GLN A 1 79 ? 26.588 -5.089 11.299 1.00 21.59 79 GLN A C 1
ATOM 557 O O . GLN A 1 79 ? 26.906 -5.955 10.475 1.00 25.34 79 GLN A O 1
ATOM 563 N N . ASP A 1 80 ? 25.926 -5.386 12.422 1.00 22.01 80 ASP A N 1
ATOM 564 C CA . ASP A 1 80 ? 25.537 -6.751 12.746 1.00 23.13 80 ASP A CA 1
ATOM 565 C C . ASP A 1 80 ? 24.061 -7.051 12.477 1.00 21.94 80 ASP A C 1
ATOM 566 O O . ASP A 1 80 ? 23.561 -8.092 12.930 1.00 21.31 80 ASP A O 1
ATOM 571 N N . GLY A 1 81 ? 23.367 -6.181 11.744 1.00 20.74 81 GLY A N 1
ATOM 572 C CA . GLY A 1 81 ? 22.042 -6.476 11.232 1.00 18.69 81 GLY A CA 1
ATOM 573 C C . GLY A 1 81 ? 20.881 -5.943 12.049 1.00 18.36 81 GLY A C 1
ATOM 574 O O . GLY A 1 81 ? 19.732 -6.069 11.606 1.00 19.43 81 GLY A O 1
ATOM 575 N N . ARG A 1 82 ? 21.131 -5.349 13.213 1.00 16.55 82 ARG A N 1
ATOM 576 C CA . ARG A 1 82 ? 20.038 -4.769 13.968 1.00 17.07 82 ARG A CA 1
ATOM 577 C C . ARG A 1 82 ? 19.498 -3.575 13.205 1.00 14.80 82 ARG A C 1
ATOM 578 O O . ARG A 1 82 ? 20.218 -2.928 12.445 1.00 16.83 82 ARG A O 1
ATOM 586 N N . GLN A 1 83 ? 18.213 -3.284 13.383 1.00 14.25 83 GLN A N 1
ATOM 587 C CA . GLN A 1 83 ? 17.568 -2.207 12.638 1.00 13.43 83 GLN A CA 1
ATOM 588 C C . GLN A 1 83 ? 16.832 -1.268 13.581 1.00 12.58 83 GLN A C 1
ATOM 589 O O . GLN A 1 83 ? 16.094 -1.712 14.469 1.00 13.70 83 GLN A O 1
ATOM 595 N N . SER A 1 84 ? 17.033 0.016 13.385 1.00 12.39 84 SER A N 1
ATOM 596 C CA . SER A 1 84 ? 16.437 1.024 14.231 1.00 12.68 84 SER A CA 1
ATOM 597 C C . SER A 1 84 ? 15.851 2.127 13.366 1.00 12.95 84 SER A C 1
ATOM 598 O O . SER A 1 84 ? 16.187 2.258 12.185 1.00 15.15 84 SER A O 1
ATOM 601 N N . ARG A 1 85 ? 14.961 2.914 13.961 1.00 12.32 85 ARG A N 1
ATOM 602 C CA . ARG A 1 85 ? 14.202 3.942 13.255 1.00 12.53 85 ARG A CA 1
ATOM 603 C C . ARG A 1 85 ? 14.849 5.314 13.420 1.00 11.87 85 ARG A C 1
ATOM 604 O O . ARG A 1 85 ? 15.328 5.657 14.505 1.00 12.38 85 ARG A O 1
ATOM 612 N N . VAL A 1 86 ? 14.863 6.091 12.335 1.00 11.42 86 VAL A N 1
ATOM 613 C CA . VAL A 1 86 ? 15.206 7.512 12.382 1.00 10.43 86 VAL A CA 1
ATOM 614 C C . VAL A 1 86 ? 14.138 8.312 11.646 1.00 10.34 86 VAL A C 1
ATOM 615 O O . VAL A 1 86 ? 13.613 7.865 10.623 1.00 11.72 86 VAL A O 1
ATOM 619 N N . SER A 1 87 ? 13.797 9.488 12.175 1.00 10.09 87 SER A N 1
ATOM 620 C CA . SER A 1 87 ? 12.809 10.340 11.515 1.00 11.50 87 SER A CA 1
ATOM 621 C C . SER A 1 87 ? 13.437 11.096 10.352 1.00 11.44 87 SER A C 1
ATOM 622 O O . SER A 1 87 ? 14.624 11.425 10.374 1.00 12.22 87 SER A O 1
ATOM 625 N N . THR A 1 88 ? 12.620 11.395 9.345 1.00 11.49 88 THR A N 1
ATOM 626 C CA . THR A 1 88 ? 13.059 12.201 8.212 1.00 11.74 88 THR A CA 1
ATOM 627 C C . THR A 1 88 ? 12.101 13.361 7.976 1.00 11.44 88 THR A C 1
ATOM 628 O O . THR A 1 88 ? 10.917 13.287 8.306 1.00 11.71 88 THR A O 1
ATOM 632 N N . ILE A 1 89 ? 12.618 14.423 7.358 1.00 10.69 89 ILE A N 1
ATOM 633 C CA . ILE A 1 89 ? 11.781 15.479 6.800 1.00 11.10 89 ILE A CA 1
ATOM 634 C C . ILE A 1 89 ? 12.288 15.794 5.400 1.00 12.46 89 ILE A C 1
ATOM 635 O O . ILE A 1 89 ? 13.486 15.696 5.119 1.00 13.26 89 ILE A O 1
ATOM 640 N N . GLU A 1 90 ? 11.356 16.148 4.514 1.00 12.26 90 GLU A N 1
ATOM 641 C CA . GLU A 1 90 ? 11.658 16.687 3.192 1.00 13.72 90 GLU A CA 1
ATOM 642 C C . GLU A 1 90 ? 10.769 17.900 2.956 1.00 14.82 90 GLU A C 1
ATOM 643 O O . GLU A 1 90 ? 9.547 17.820 3.135 1.00 14.73 90 GLU A O 1
ATOM 649 N N . ILE A 1 91 ? 11.371 19.025 2.573 1.00 13.33 91 ILE A N 1
ATOM 650 C CA . ILE A 1 91 ? 10.645 20.286 2.405 1.00 12.62 91 ILE A CA 1
ATOM 651 C C . ILE A 1 91 ? 10.935 20.802 1.013 1.00 14.07 91 ILE A C 1
ATOM 652 O O . ILE A 1 91 ? 12.084 21.090 0.678 1.00 15.11 91 ILE A O 1
ATOM 657 N N . GLY A 1 92 ? 9.879 20.911 0.186 1.00 15.30 92 GLY A N 1
ATOM 658 C CA . GLY A 1 92 ? 10.011 21.486 -1.135 1.00 16.64 92 GLY A CA 1
ATOM 659 C C . GLY A 1 92 ? 9.672 22.957 -1.090 1.00 17.54 92 GLY A C 1
ATOM 660 O O . GLY A 1 92 ? 8.632 23.352 -0.547 1.00 16.77 92 GLY A O 1
ATOM 661 N N . ILE A 1 93 ? 10.572 23.788 -1.625 1.00 17.70 93 ILE A N 1
ATOM 662 C CA . ILE A 1 93 ? 10.362 25.225 -1.712 1.00 18.15 93 ILE A CA 1
ATOM 663 C C . ILE A 1 93 ? 10.449 25.625 -3.174 1.00 21.43 93 ILE A C 1
ATOM 664 O O . ILE A 1 93 ? 11.047 24.932 -4.001 1.00 20.68 93 ILE A O 1
ATOM 669 N N . ARG A 1 94 ? 9.821 26.749 -3.495 1.00 22.51 94 ARG A N 1
ATOM 670 C CA . ARG A 1 94 ? 9.744 27.198 -4.873 1.00 25.58 94 ARG A CA 1
ATOM 671 C C . ARG A 1 94 ? 9.825 28.714 -4.912 1.00 26.05 94 ARG A C 1
ATOM 672 O O . ARG A 1 94 ? 9.234 29.399 -4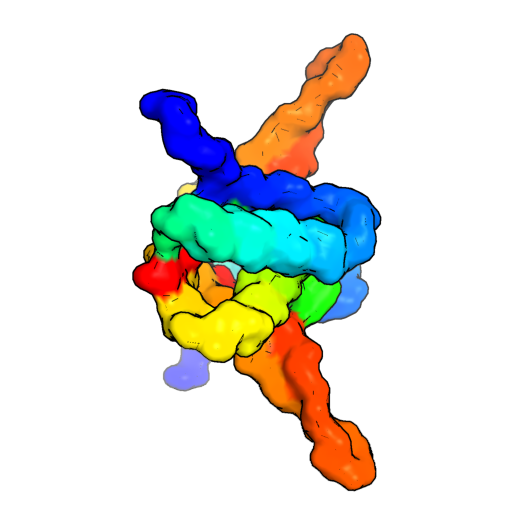.071 1.00 24.20 94 ARG A O 1
ATOM 680 N N . LYS A 1 95 ? 10.587 29.222 -5.875 1.00 25.60 95 LYS A N 1
ATOM 681 C CA . LYS A 1 95 ? 10.646 30.647 -6.150 1.00 31.21 95 LYS A CA 1
ATOM 682 C C . LYS A 1 95 ? 9.437 31.047 -6.983 1.00 33.19 95 LYS A C 1
ATOM 683 O O . LYS A 1 95 ? 8.458 31.555 -6.443 1.00 34.73 95 LYS A O 1
ATOM 689 N N . GLY B 1 4 ? -16.620 23.012 22.460 1.00 37.76 4 GLY B N 1
ATOM 690 C CA . GLY B 1 4 ? -15.467 23.418 23.244 1.00 33.21 4 GLY B CA 1
ATOM 691 C C . GLY B 1 4 ? -15.167 22.496 24.412 1.00 28.76 4 GLY B C 1
ATOM 692 O O . GLY B 1 4 ? -14.127 22.629 25.067 1.00 28.19 4 GLY B O 1
ATOM 693 N N . ALA B 1 5 ? -16.068 21.540 24.641 1.00 32.24 5 ALA B N 1
ATOM 694 C CA . ALA B 1 5 ? -16.032 20.667 25.808 1.00 29.70 5 ALA B CA 1
ATOM 695 C C . ALA B 1 5 ? -15.162 19.432 25.622 1.00 29.97 5 ALA B C 1
ATOM 696 O O . ALA B 1 5 ? -14.851 18.760 26.612 1.00 30.38 5 ALA B O 1
ATOM 698 N N . THR B 1 6 ? -14.771 19.109 24.395 1.00 27.19 6 THR B N 1
ATOM 699 C CA . THR B 1 6 ? -13.938 17.944 24.169 1.00 29.63 6 THR B CA 1
ATOM 700 C C . THR B 1 6 ? -12.501 18.227 24.612 1.00 27.00 6 THR B C 1
ATOM 701 O O . THR B 1 6 ? -12.070 19.388 24.652 1.00 26.30 6 THR B O 1
ATOM 705 N N . PRO B 1 7 ? -11.733 17.182 24.948 1.00 25.23 7 PRO B N 1
ATOM 706 C CA . PRO B 1 7 ? -10.369 17.402 25.440 1.00 24.10 7 PRO B CA 1
ATOM 707 C C . PRO B 1 7 ? -9.548 18.161 24.419 1.00 25.04 7 PRO B C 1
ATOM 708 O O . PRO B 1 7 ? -9.625 17.899 23.216 1.00 26.22 7 PRO B O 1
ATOM 712 N N . SER B 1 8 ? -8.749 19.099 24.914 1.00 21.61 8 SER B N 1
ATOM 713 C CA . SER B 1 8 ? -7.912 19.889 24.025 1.00 19.84 8 SER B CA 1
ATOM 714 C C . SER B 1 8 ? -7.026 18.959 23.207 1.00 21.39 8 SER B C 1
ATOM 715 O O . SER B 1 8 ? -6.348 18.082 23.753 1.00 22.57 8 SER B O 1
ATOM 718 N N . ASN B 1 9 ? -7.036 19.141 21.891 1.00 18.99 9 ASN B N 1
ATOM 719 C CA . ASN B 1 9 ? -6.391 18.191 20.997 1.00 19.64 9 ASN B CA 1
ATOM 720 C C . ASN B 1 9 ? -4.985 18.611 20.582 1.00 19.97 9 ASN B C 1
ATOM 721 O O . ASN B 1 9 ? -4.471 18.119 19.565 1.00 19.15 9 ASN B O 1
ATOM 726 N N . VAL B 1 10 ? -4.333 19.475 21.355 1.00 17.92 10 VAL B N 1
ATOM 727 C CA . VAL B 1 10 ? -3.004 19.976 21.026 1.00 18.78 10 VAL B CA 1
ATOM 728 C C . VAL B 1 10 ? -1.992 19.364 21.983 1.00 18.39 10 VAL B C 1
ATOM 729 O O . VAL B 1 10 ? -2.210 19.346 23.202 1.00 19.99 10 VAL B O 1
ATOM 733 N N . VAL B 1 11 ? -0.899 18.849 21.437 1.00 14.70 11 VAL B N 1
ATOM 734 C CA . VAL B 1 11 ? 0.257 18.441 22.223 1.00 12.83 11 VAL B CA 1
ATOM 735 C C . VAL B 1 11 ? 1.379 19.417 21.900 1.00 14.46 11 VAL B C 1
ATOM 736 O O . VAL B 1 11 ? 1.871 19.454 20.767 1.00 13.59 11 VAL B O 1
ATOM 740 N N . LEU B 1 12 ? 1.783 20.214 22.884 1.00 14.78 12 LEU B N 1
ATOM 741 C CA . LEU B 1 12 ? 2.886 21.152 22.731 1.00 14.77 12 LEU B CA 1
ATOM 742 C C . LEU B 1 12 ? 4.166 20.460 23.176 1.00 14.36 12 LEU B C 1
ATOM 743 O O . LEU B 1 12 ? 4.322 20.117 24.351 1.00 15.91 12 LEU B O 1
ATOM 748 N N . VAL B 1 13 ? 5.075 20.259 22.233 1.00 11.71 13 VAL B N 1
ATOM 749 C CA . VAL B 1 13 ? 6.304 19.510 22.459 1.00 11.46 13 VAL B CA 1
ATOM 750 C C . VAL B 1 13 ? 7.408 20.494 22.809 1.00 13.53 13 VAL B C 1
ATOM 751 O O . VAL B 1 13 ? 7.746 21.369 22.003 1.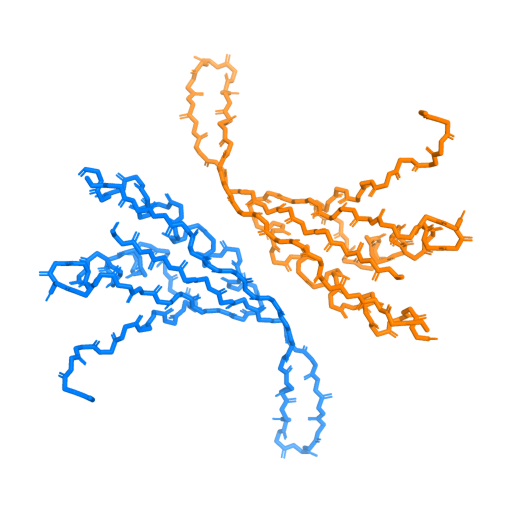00 15.74 13 VAL B O 1
ATOM 755 N N . GLY B 1 14 ? 8.007 20.310 23.983 1.00 15.99 14 GLY B N 1
ATOM 756 C CA . GLY B 1 14 ? 9.064 21.167 24.483 1.00 18.03 14 GLY B CA 1
ATOM 757 C C . GLY B 1 14 ? 10.316 20.407 24.880 1.00 18.70 14 GLY B C 1
ATOM 758 O O . GLY B 1 14 ? 10.813 19.583 24.109 1.00 19.42 14 GLY B O 1
ATOM 759 N N . LYS B 1 15 ? 10.815 20.652 26.094 1.00 20.64 15 LYS B N 1
ATOM 760 C CA . LYS B 1 15 ? 12.125 20.153 26.499 1.00 22.62 15 LYS B CA 1
ATOM 761 C C . LYS B 1 15 ? 12.088 18.771 27.139 1.00 21.36 15 LYS B C 1
ATOM 762 O O . LYS B 1 15 ? 13.148 18.190 27.385 1.00 23.25 15 LYS B O 1
ATOM 768 N N . LYS B 1 16 ? 10.908 18.228 27.406 1.00 20.09 16 LYS B N 1
ATOM 769 C CA . LYS B 1 16 ? 10.815 16.993 28.174 1.00 21.31 16 LYS B CA 1
ATOM 770 C C . LYS B 1 16 ? 11.175 15.782 27.306 1.00 19.44 16 LYS B C 1
ATOM 771 O O . LYS B 1 16 ? 11.272 15.883 26.072 1.00 17.20 16 LYS B O 1
ATOM 777 N N . PRO B 1 17 ? 11.458 14.636 27.936 1.00 19.31 17 PRO B N 1
ATOM 778 C CA . PRO B 1 17 ? 11.780 13.437 27.150 1.00 18.03 17 PRO B CA 1
ATOM 779 C C . PRO B 1 17 ? 10.647 13.110 26.186 1.00 15.92 17 PRO B C 1
ATOM 780 O O . PRO B 1 17 ? 9.470 13.301 26.491 1.00 16.35 17 PRO B O 1
ATOM 784 N N . VAL B 1 18 ? 11.016 12.599 25.015 1.00 13.55 18 VAL B N 1
ATOM 785 C CA . VAL B 1 18 ? 10.035 12.443 23.938 1.00 12.39 18 VAL B CA 1
ATOM 786 C C . VAL B 1 18 ? 8.850 11.567 24.359 1.00 12.82 18 VAL B C 1
ATOM 787 O O . VAL B 1 18 ? 7.709 11.816 23.951 1.00 14.60 18 VAL B O 1
ATOM 791 N N . MET B 1 19 ? 9.091 10.529 25.170 1.00 14.07 19 MET B N 1
ATOM 792 C CA . MET B 1 19 ? 8.005 9.632 25.561 1.00 13.02 19 MET B CA 1
ATOM 793 C C . MET B 1 19 ? 6.902 10.327 26.356 1.00 14.06 19 MET B C 1
ATOM 794 O O . MET B 1 19 ? 5.768 9.830 26.379 1.00 16.28 19 MET B O 1
ATOM 799 N N . ASN B 1 20 ? 7.202 11.471 26.978 1.00 14.82 20 ASN B N 1
ATOM 800 C CA . ASN B 1 20 ? 6.171 12.240 27.668 1.00 14.72 20 ASN B CA 1
ATOM 801 C C . ASN B 1 20 ? 5.136 12.744 26.672 1.00 14.14 20 ASN B C 1
ATOM 802 O O . ASN B 1 20 ? 3.928 12.700 26.933 1.00 15.82 20 ASN B O 1
ATOM 807 N N . TYR B 1 21 ? 5.592 13.195 25.506 1.00 13.67 21 TYR B N 1
ATOM 808 C CA . TYR B 1 21 ? 4.656 13.670 24.493 1.00 11.89 21 TYR B CA 1
ATOM 809 C C . TYR B 1 21 ? 3.966 12.520 23.766 1.00 12.53 21 TYR B C 1
ATOM 810 O O . TYR B 1 21 ? 2.790 12.641 23.383 1.00 13.51 21 TYR B O 1
ATOM 819 N N . VAL B 1 22 ? 4.676 11.398 23.575 1.00 12.88 22 VAL B N 1
ATOM 820 C CA . VAL B 1 22 ? 4.050 10.191 23.042 1.00 16.05 22 VAL B CA 1
ATOM 821 C C . VAL B 1 22 ? 2.868 9.795 23.918 1.00 14.13 22 VAL B C 1
ATOM 822 O O . VAL B 1 22 ? 1.750 9.572 23.431 1.00 14.18 22 VAL B O 1
ATOM 826 N N . LEU B 1 23 ? 3.096 9.741 25.231 1.00 14.95 23 LEU B N 1
ATOM 827 C CA . LEU B 1 23 ? 2.030 9.385 26.161 1.00 15.28 23 LEU B CA 1
ATOM 828 C C . LEU B 1 23 ? 0.873 10.375 26.085 1.00 15.74 23 LEU B C 1
ATOM 829 O O . LEU B 1 23 ? -0.295 9.979 26.140 1.00 16.46 23 LEU B O 1
ATOM 834 N N . ALA B 1 24 ? 1.173 11.663 25.956 1.00 14.17 24 ALA B N 1
ATOM 835 C CA . ALA B 1 24 ? 0.095 12.643 25.873 1.00 14.42 24 ALA B CA 1
ATOM 836 C C . ALA B 1 24 ? -0.776 12.400 24.644 1.00 14.62 24 ALA B C 1
ATOM 837 O O . ALA B 1 24 ? -2.007 12.494 24.720 1.00 17.32 24 ALA B O 1
ATOM 839 N N . ALA B 1 25 ? -0.153 12.108 23.489 1.00 13.62 25 ALA B N 1
ATOM 840 C CA . ALA B 1 25 ? -0.945 11.845 22.288 1.00 14.54 25 ALA B CA 1
ATOM 841 C C . ALA B 1 25 ? -1.758 10.563 22.423 1.00 15.69 25 ALA B C 1
ATOM 842 O O . ALA B 1 25 ? -2.934 10.517 22.032 1.00 17.37 25 ALA B O 1
ATOM 844 N N . LEU B 1 26 ? -1.157 9.515 22.995 1.00 16.98 26 LEU B N 1
ATOM 845 C CA . LEU B 1 26 ? -1.879 8.261 23.154 1.00 18.30 26 LEU B CA 1
ATOM 846 C C . LEU B 1 26 ? -3.048 8.411 24.120 1.00 20.40 26 LEU B C 1
ATOM 847 O O . LEU B 1 26 ? -4.092 7.776 23.939 1.00 21.13 26 LEU B O 1
ATOM 852 N N . THR B 1 27 ? -2.881 9.238 25.158 1.00 17.63 27 THR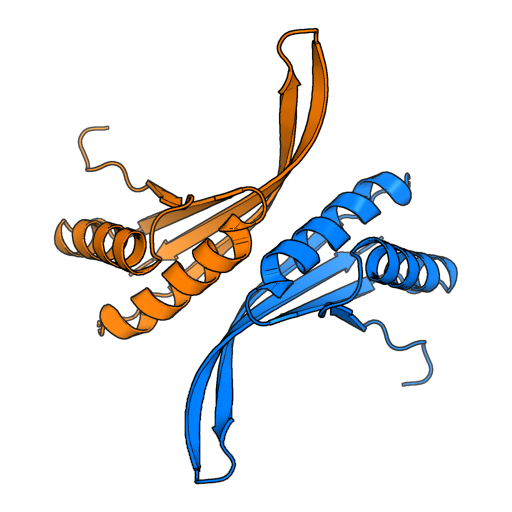 B N 1
ATOM 853 C CA . THR B 1 27 ? -3.974 9.517 26.086 1.00 19.29 27 THR B CA 1
ATOM 854 C C . THR B 1 27 ? -5.136 10.171 25.355 1.00 20.26 27 THR B C 1
ATOM 855 O O . THR B 1 27 ? -6.297 9.809 25.567 1.00 21.62 27 THR B O 1
ATOM 859 N N . LEU B 1 28 ? -4.834 11.115 24.456 1.00 17.65 28 LEU B N 1
ATOM 860 C CA . LEU B 1 28 ? -5.888 11.738 23.661 1.00 20.89 28 LEU B CA 1
ATOM 861 C C . LEU B 1 28 ? -6.594 10.716 22.783 1.00 20.97 28 LEU B C 1
ATOM 862 O O . LEU B 1 28 ? -7.829 10.722 22.674 1.00 22.21 28 LEU B O 1
ATOM 867 N N . LEU B 1 29 ? -5.820 9.847 22.125 1.00 21.73 29 LEU B N 1
ATOM 868 C CA . LEU B 1 29 ? -6.417 8.785 21.318 1.00 23.73 29 LEU B CA 1
ATOM 869 C C . LEU B 1 29 ? -7.365 7.931 22.152 1.00 25.32 29 LEU B C 1
ATOM 870 O O . LEU B 1 29 ? -8.483 7.630 21.723 1.00 26.42 29 LEU B O 1
ATOM 875 N N . ASN B 1 30 ? -6.947 7.566 23.372 1.00 23.26 30 ASN B N 1
ATOM 876 C CA . ASN B 1 30 ? -7.774 6.748 24.253 1.00 25.71 30 ASN B CA 1
ATOM 877 C C . ASN B 1 30 ? -9.038 7.470 24.685 1.00 24.90 30 ASN B C 1
ATOM 878 O O . ASN B 1 30 ? -10.015 6.819 25.080 1.00 29.45 30 ASN B O 1
ATOM 883 N N . GLN B 1 31 ? -9.039 8.797 24.628 1.00 25.82 31 GLN B N 1
ATOM 884 C CA . GLN B 1 31 ? -10.215 9.582 24.967 1.00 24.52 31 GLN B CA 1
ATOM 885 C C . GLN B 1 31 ? -11.197 9.689 23.812 1.00 26.29 31 GLN B C 1
ATOM 886 O O . GLN B 1 31 ? -12.251 10.311 23.977 1.00 30.12 31 GLN B O 1
ATOM 892 N N . GLY B 1 32 ? -10.884 9.107 22.659 1.00 24.87 32 GLY B N 1
ATOM 893 C CA . GLY B 1 32 ? -11.736 9.234 21.496 1.00 28.06 32 GLY B CA 1
ATOM 894 C C . GLY B 1 32 ? -11.472 10.451 20.643 1.00 27.52 32 GLY B C 1
ATOM 895 O O . GLY B 1 32 ? -12.262 10.736 19.736 1.00 27.92 32 GLY B O 1
ATOM 896 N N . VAL B 1 33 ? -10.400 11.190 20.909 1.00 25.56 33 VAL B N 1
ATOM 897 C CA . VAL B 1 33 ? -10.025 12.322 20.071 1.00 25.89 33 VAL B CA 1
ATOM 898 C C . VAL B 1 33 ? -9.277 11.759 18.868 1.00 26.99 33 VAL B C 1
ATOM 899 O O . VAL B 1 33 ? -8.189 11.197 19.011 1.00 29.90 33 VAL B O 1
ATOM 903 N N . SER B 1 34 ? -9.869 11.889 17.680 1.00 26.30 34 SER B N 1
ATOM 904 C CA . SER B 1 34 ? -9.316 11.278 16.477 1.00 27.26 34 SER B CA 1
ATOM 905 C C . SER B 1 34 ? -8.428 12.206 15.662 1.00 28.12 34 SER B C 1
ATOM 906 O O . SER B 1 34 ? -7.764 11.731 14.736 1.00 29.71 34 SER B O 1
ATOM 909 N N . GLU B 1 35 ? -8.408 13.503 15.966 1.00 24.42 35 GLU B N 1
ATOM 910 C CA . GLU B 1 35 ? -7.547 14.461 15.279 1.00 24.62 35 GLU B CA 1
ATOM 911 C C . GLU B 1 35 ? -6.755 15.224 16.331 1.00 23.17 35 GLU B C 1
ATOM 912 O O . GLU B 1 35 ? -7.344 15.840 17.227 1.00 21.32 35 GLU B O 1
ATOM 918 N N . ILE B 1 36 ? -5.434 15.166 16.227 1.00 16.94 36 ILE B N 1
ATOM 919 C CA . ILE B 1 36 ? -4.520 15.728 17.211 1.00 17.36 36 ILE B CA 1
ATOM 920 C C . ILE B 1 36 ? -3.513 16.592 16.465 1.00 17.21 36 ILE B C 1
ATOM 921 O O . ILE B 1 36 ? -3.081 16.242 15.360 1.00 16.96 36 ILE B O 1
ATOM 926 N N . THR B 1 37 ? -3.121 17.711 17.070 1.00 16.66 37 THR B N 1
ATOM 927 C CA . THR B 1 37 ? -2.127 18.602 16.496 1.00 15.77 37 THR B CA 1
ATOM 928 C C . THR B 1 37 ? -0.911 18.623 17.414 1.00 15.28 37 THR B C 1
ATOM 929 O O . THR B 1 37 ? -1.046 18.906 18.612 1.00 16.20 37 THR B O 1
ATOM 933 N N . ILE B 1 38 ? 0.252 18.306 16.857 1.00 14.83 38 ILE B N 1
ATOM 934 C CA . ILE B 1 38 ? 1.528 18.353 17.558 1.00 13.93 38 ILE B CA 1
ATOM 935 C C . ILE B 1 38 ? 2.203 19.651 17.139 1.00 15.31 38 ILE B C 1
ATOM 936 O O . ILE B 1 38 ? 2.376 19.891 15.937 1.00 16.68 38 ILE B O 1
ATOM 941 N N . LYS B 1 39 ? 2.606 20.484 18.108 1.00 14.77 39 LYS B N 1
ATOM 942 C CA . LYS B 1 39 ? 3.220 21.788 17.836 1.00 12.50 39 LYS B CA 1
ATOM 943 C C . LYS B 1 39 ? 4.567 21.884 18.538 1.00 13.76 39 LYS B C 1
ATOM 944 O O . LYS B 1 39 ? 4.735 21.372 19.643 1.00 13.55 39 LYS B O 1
ATOM 950 N N . ALA B 1 40 ? 5.523 22.566 17.912 1.00 12.16 40 ALA B N 1
ATOM 951 C CA . ALA B 1 40 ? 6.795 22.780 18.588 1.00 10.11 40 ALA B CA 1
ATOM 952 C C . ALA B 1 40 ? 7.506 23.966 17.950 1.00 10.96 40 ALA B C 1
ATOM 953 O O . ALA B 1 40 ? 7.180 24.382 16.840 1.00 12.74 40 ALA B O 1
ATOM 955 N N . ARG B 1 41 ? 8.522 24.469 18.645 1.00 11.23 41 ARG B N 1
ATOM 956 C CA . ARG B 1 41 ? 9.360 25.531 18.099 1.00 11.86 41 ARG B CA 1
ATOM 957 C C . ARG B 1 41 ? 10.834 25.214 18.304 1.00 12.29 41 ARG B C 1
ATOM 958 O O . ARG B 1 41 ? 11.218 24.447 19.189 1.00 14.11 41 ARG B O 1
ATOM 966 N N . GLY B 1 42 ? 11.656 25.796 17.429 1.00 11.95 42 GLY B N 1
ATOM 967 C CA . GLY B 1 42 ? 13.097 25.731 17.607 1.00 13.71 42 GLY B CA 1
ATOM 968 C C . GLY B 1 42 ? 13.611 24.305 17.575 1.00 14.72 42 GLY B C 1
ATOM 969 O O . GLY B 1 42 ? 13.203 23.491 16.741 1.00 13.63 42 GLY B O 1
ATOM 970 N N . ARG B 1 43 ? 14.522 23.994 18.505 1.00 14.36 43 ARG B N 1
ATOM 971 C CA . ARG B 1 43 ? 15.146 22.675 18.530 1.00 16.52 43 ARG B CA 1
ATOM 972 C C . ARG B 1 43 ? 14.148 21.556 18.821 1.00 15.37 43 ARG B C 1
ATOM 973 O O . ARG B 1 43 ? 14.423 20.389 18.502 1.00 16.75 43 ARG B O 1
ATOM 981 N N . ALA B 1 44 ? 12.998 21.873 19.412 1.00 13.69 44 ALA B N 1
ATOM 982 C CA . ALA B 1 44 ? 11.977 20.862 19.648 1.00 13.55 44 ALA B CA 1
ATOM 983 C C . ALA B 1 44 ? 11.276 20.394 18.373 1.00 12.66 44 ALA B C 1
ATOM 984 O O . ALA B 1 44 ? 10.499 19.429 18.429 1.00 11.79 44 ALA B O 1
ATOM 986 N N . ILE B 1 45 ? 11.537 21.027 17.227 1.00 11.67 45 ILE B N 1
ATOM 987 C CA . ILE B 1 45 ? 10.885 20.591 15.990 1.00 9.95 45 ILE B CA 1
ATOM 988 C C . ILE B 1 45 ? 11.237 19.140 15.678 1.00 11.06 45 ILE B C 1
ATOM 989 O O . ILE B 1 45 ? 10.379 18.360 15.243 1.00 11.01 45 ILE B O 1
ATOM 994 N N . SER B 1 46 ? 12.505 18.759 15.890 1.00 11.17 46 SER B N 1
ATOM 995 C CA . SER B 1 46 ? 12.918 17.378 15.651 1.00 10.71 46 SER B CA 1
ATOM 996 C C . SER B 1 46 ? 12.118 16.430 16.529 1.00 10.62 46 SER B C 1
ATOM 997 O O . SER B 1 46 ? 11.679 15.360 16.073 1.00 11.49 46 SER B O 1
ATOM 1000 N N . LYS B 1 47 ? 11.898 16.825 17.791 1.00 11.54 47 LYS B N 1
ATOM 1001 C CA . LYS B 1 47 ? 11.203 15.977 18.752 1.00 11.74 47 LYS B CA 1
ATOM 1002 C C . LYS B 1 47 ? 9.722 15.865 18.416 1.00 10.87 47 LYS B C 1
ATOM 1003 O O . LYS B 1 47 ? 9.107 14.822 18.691 1.00 10.00 47 LYS B O 1
ATOM 1009 N N . ALA B 1 48 ? 9.142 16.916 17.829 1.00 9.74 48 ALA B N 1
ATOM 1010 C CA . ALA B 1 48 ? 7.764 16.833 17.359 1.00 9.52 48 ALA B CA 1
ATOM 1011 C C . ALA B 1 48 ? 7.616 15.767 16.283 1.00 11.29 48 ALA B C 1
ATOM 1012 O O . ALA B 1 48 ? 6.653 14.980 16.292 1.00 11.72 48 ALA B O 1
ATOM 1014 N N . VAL B 1 49 ? 8.556 15.728 15.337 1.00 11.11 49 VAL B N 1
ATOM 1015 C CA . VAL B 1 49 ? 8.472 14.702 14.301 1.00 10.70 49 VAL B CA 1
ATOM 1016 C C . VAL B 1 49 ? 8.641 13.305 14.906 1.00 9.91 49 VAL B C 1
ATOM 1017 O O . VAL B 1 49 ? 7.893 12.378 14.589 1.00 11.63 49 VAL B O 1
ATOM 1021 N N . ASP B 1 50 ? 9.611 13.149 15.812 1.00 10.02 50 ASP B N 1
ATOM 1022 C CA . ASP B 1 50 ? 9.820 11.874 16.484 1.00 10.81 50 ASP B CA 1
ATOM 1023 C C . ASP B 1 50 ? 8.553 11.463 17.236 1.00 9.83 50 ASP B C 1
ATOM 1024 O O . ASP B 1 50 ? 8.152 10.293 17.224 1.00 11.14 50 ASP B O 1
ATOM 1029 N N . THR B 1 51 ? 7.910 12.425 17.919 1.00 11.09 51 THR B N 1
ATOM 1030 C CA . THR B 1 51 ? 6.669 12.132 18.636 1.00 10.58 51 THR B CA 1
ATOM 1031 C C . THR B 1 51 ? 5.649 11.497 17.703 1.00 10.68 51 THR B C 1
ATOM 1032 O O . THR B 1 51 ? 5.054 10.458 18.010 1.00 11.73 51 THR B O 1
ATOM 1036 N N . VAL B 1 52 ? 5.441 12.122 16.549 1.00 10.92 52 VAL B N 1
ATOM 1037 C CA . VAL B 1 52 ? 4.462 11.619 15.593 1.00 10.80 52 VAL B CA 1
ATOM 1038 C C . VAL B 1 52 ? 4.842 10.217 15.135 1.00 11.27 52 VAL B C 1
ATOM 1039 O O . VAL B 1 52 ? 4.027 9.298 15.148 1.00 13.18 52 VAL B O 1
ATOM 1043 N N . GLU B 1 53 ? 6.089 10.051 14.688 1.00 12.30 53 GLU B N 1
ATOM 1044 C CA . GLU B 1 53 ? 6.502 8.766 14.148 1.00 14.15 53 GLU B CA 1
ATOM 1045 C C . GLU B 1 53 ? 6.447 7.658 15.194 1.00 14.81 53 GLU B C 1
ATOM 1046 O O . GLU B 1 53 ? 6.079 6.524 14.879 1.00 15.84 53 GLU B O 1
ATOM 1052 N N . ILE B 1 54 ? 6.830 7.943 16.432 1.00 12.76 54 ILE B N 1
ATOM 1053 C CA . ILE B 1 54 ? 6.749 6.911 17.503 1.00 13.82 54 ILE B CA 1
ATOM 1054 C C . ILE B 1 54 ? 5.278 6.546 17.749 1.00 16.78 54 ILE B C 1
ATOM 1055 O O . ILE B 1 54 ? 4.976 5.359 17.828 1.00 18.04 54 ILE B O 1
ATOM 1060 N N . VAL B 1 55 ? 4.396 7.532 17.810 1.00 15.58 55 VAL B N 1
ATOM 1061 C CA . VAL B 1 55 ? 2.952 7.286 18.060 1.00 17.77 55 VAL B CA 1
ATOM 1062 C C . VAL B 1 55 ? 2.380 6.430 16.922 1.00 20.83 55 VAL B C 1
ATOM 1063 O O . VAL B 1 55 ? 1.593 5.534 17.213 1.00 22.18 55 VAL B O 1
ATOM 1067 N N . ARG B 1 56 ? 2.805 6.667 15.686 1.00 18.92 56 ARG B N 1
ATOM 1068 C CA . ARG B 1 56 ? 2.215 5.917 14.550 1.00 22.31 56 ARG B CA 1
ATOM 1069 C C . ARG B 1 56 ? 2.454 4.420 14.791 1.00 25.93 56 ARG B C 1
ATOM 1070 O O . ARG B 1 56 ? 1.600 3.630 14.395 1.00 30.04 56 ARG B O 1
ATOM 1078 N N . ASN B 1 57 ? 3.538 4.061 15.459 1.00 25.65 57 ASN B N 1
ATOM 1079 C CA . ASN B 1 57 ? 3.763 2.627 15.793 1.00 27.04 57 ASN B CA 1
ATOM 1080 C C . ASN B 1 57 ? 3.006 2.217 17.058 1.00 31.23 57 ASN B C 1
ATOM 1081 O O . ASN B 1 57 ? 2.329 1.193 17.032 1.00 31.69 57 ASN B O 1
ATOM 1086 N N . ARG B 1 58 ? 3.114 2.999 18.127 1.00 27.33 58 ARG B N 1
ATOM 1087 C CA . ARG B 1 58 ? 2.488 2.642 19.425 1.00 31.22 58 ARG B CA 1
ATOM 1088 C C . ARG B 1 58 ? 0.955 2.596 19.342 1.00 35.45 58 ARG B C 1
ATOM 1089 O O . ARG B 1 58 ? 0.362 1.918 20.203 1.00 34.04 58 ARG B O 1
ATOM 1097 N N . ALA B 1 59 ? 0.330 3.314 18.408 1.00 34.36 59 ALA B N 1
ATOM 1098 C CA . ALA B 1 59 ? -1.146 3.332 18.242 1.00 37.44 59 ALA B CA 1
ATOM 1099 C C . ALA B 1 59 ? -1.672 1.972 17.793 1.00 41.26 59 ALA B C 1
ATOM 1100 O O . ALA B 1 59 ? -2.799 1.632 18.169 1.00 42.81 59 ALA B O 1
ATOM 1102 N N . LEU B 1 60 ? -0.924 1.313 16.919 1.00 45.19 60 LEU B N 1
ATOM 1103 C CA . LEU B 1 60 ? -1.314 -0.018 16.405 1.00 45.46 60 LEU B CA 1
ATOM 1104 C C . LEU B 1 60 ? -1.672 -0.949 17.578 1.00 50.47 60 LEU B C 1
ATOM 1105 O O . LEU B 1 60 ? -2.833 -1.393 17.613 1.00 49.78 60 LEU B O 1
ATOM 1110 N N . ASP B 1 62 ? -4.561 0.447 15.281 1.00 45.83 62 ASP B N 1
ATOM 1111 C CA . ASP B 1 62 ? -5.048 1.712 14.732 1.00 43.16 62 ASP B CA 1
ATOM 1112 C C . ASP B 1 62 ? -4.018 2.393 13.832 1.00 40.19 62 ASP B C 1
ATOM 1113 O O . ASP B 1 62 ? -2.853 2.543 14.200 1.00 38.97 62 ASP B O 1
ATOM 1118 N N . LYS B 1 63 ? -4.462 2.804 12.649 1.00 37.51 63 LYS B N 1
ATOM 1119 C CA . LYS B 1 63 ? -3.609 3.477 11.682 1.00 35.07 63 LYS B CA 1
ATOM 1120 C C . LYS B 1 63 ? -3.712 4.979 11.912 1.00 31.04 63 LYS B C 1
ATOM 1121 O O . LYS B 1 63 ? -4.790 5.563 11.757 1.00 31.31 63 LYS B O 1
ATOM 1127 N N . ILE B 1 64 ? -2.598 5.598 12.295 1.00 27.72 64 ILE B N 1
ATOM 1128 C CA . ILE B 1 64 ? -2.509 7.045 12.460 1.00 28.22 64 ILE B CA 1
ATOM 1129 C C . ILE B 1 64 ? -1.828 7.620 11.227 1.00 27.48 64 ILE B C 1
ATOM 1130 O O . ILE B 1 64 ? -0.755 7.154 10.822 1.00 27.98 64 ILE B O 1
ATOM 1135 N N . GLU B 1 65 ? -2.443 8.632 10.627 1.00 24.88 65 GLU B N 1
ATOM 1136 C CA . GLU B 1 65 ? -1.944 9.217 9.395 1.00 26.15 65 GLU B CA 1
ATOM 1137 C C . GLU B 1 65 ? -1.609 10.685 9.616 1.00 23.91 65 GLU B C 1
ATOM 1138 O O . GLU B 1 65 ? -2.253 11.366 10.420 1.00 21.58 65 GLU B O 1
ATOM 1144 N N . VAL B 1 66 ? -0.595 11.165 8.902 1.00 21.10 66 VAL B N 1
ATOM 1145 C CA . VAL B 1 66 ? -0.270 12.590 8.904 1.00 20.27 66 VAL B CA 1
ATOM 1146 C C . VAL B 1 66 ? -1.202 13.292 7.928 1.00 24.52 66 VAL B C 1
ATOM 1147 O O . VAL B 1 66 ? -1.214 12.985 6.731 1.00 27.52 66 VAL B O 1
ATOM 1151 N N . LYS B 1 67 ? -1.983 14.237 8.440 1.00 22.65 67 LYS B N 1
ATOM 1152 C CA . LYS B 1 67 ? -3.016 14.943 7.692 1.00 23.94 67 LYS B CA 1
ATOM 1153 C C . LYS B 1 67 ? -2.492 16.225 7.053 1.00 26.09 67 LYS B C 1
ATOM 1154 O O . LYS B 1 67 ? -2.770 16.499 5.879 1.00 27.65 67 LYS B O 1
ATOM 1160 N N . GLU B 1 68 ? -1.762 17.030 7.820 1.00 20.81 68 GLU B N 1
ATOM 1161 C CA . GLU B 1 68 ? -1.226 18.294 7.338 1.00 20.46 68 GLU B CA 1
ATOM 1162 C C . GLU B 1 68 ? 0.025 18.607 8.140 1.00 20.34 68 GLU B C 1
ATOM 1163 O O . GLU B 1 68 ? 0.116 18.264 9.322 1.00 18.12 68 GLU B O 1
ATOM 1169 N N . ILE B 1 69 ? 0.992 19.249 7.485 1.00 18.11 69 ILE B N 1
ATOM 1170 C CA . ILE B 1 69 ? 2.194 19.758 8.138 1.00 16.87 69 ILE B CA 1
ATOM 1171 C C . ILE B 1 69 ? 2.381 21.201 7.704 1.00 18.91 69 ILE B C 1
ATOM 1172 O O . ILE B 1 69 ? 2.346 21.501 6.505 1.00 19.14 69 ILE B O 1
ATOM 1177 N N . ARG B 1 70 ? 2.590 22.090 8.666 1.00 16.53 70 ARG B N 1
ATOM 1178 C CA . ARG B 1 70 ? 2.883 23.484 8.364 1.00 16.10 70 ARG B CA 1
ATOM 1179 C C . ARG B 1 70 ? 4.133 23.906 9.119 1.00 16.31 70 ARG B C 1
ATOM 1180 O O . ARG B 1 70 ? 4.298 23.574 10.294 1.00 15.30 70 ARG B O 1
ATOM 1188 N N . ILE B 1 71 ? 5.031 24.608 8.435 1.00 13.99 71 ILE B N 1
ATOM 1189 C CA . ILE B 1 71 ? 6.184 25.207 9.093 1.00 12.75 71 ILE B CA 1
ATOM 1190 C C . ILE B 1 71 ? 6.087 26.717 8.938 1.00 13.84 71 ILE B C 1
ATOM 1191 O O . ILE B 1 71 ? 5.428 27.240 8.033 1.00 16.85 71 ILE B O 1
ATOM 1196 N N . GLY B 1 72 ? 6.763 27.418 9.828 1.00 12.79 72 GLY B N 1
ATOM 1197 C CA . GLY B 1 72 ? 6.693 28.855 9.802 1.00 14.63 72 GLY B CA 1
ATOM 1198 C C . GLY B 1 72 ? 7.644 29.458 10.797 1.00 12.39 72 GLY B C 1
ATOM 1199 O O . GLY B 1 72 ? 8.579 28.807 11.260 1.00 12.50 72 GLY B O 1
ATOM 1200 N N . SER B 1 73 ? 7.397 30.726 11.109 1.00 12.85 73 SER B N 1
ATOM 1201 C CA . SER B 1 73 ? 8.243 31.441 12.045 1.00 13.89 73 SER B CA 1
ATOM 1202 C C . SER B 1 73 ? 7.359 32.265 12.963 1.00 16.72 73 SER B C 1
ATOM 1203 O O . SER B 1 73 ? 6.276 32.723 12.580 1.00 18.65 73 SER B O 1
ATOM 1206 N N . GLN B 1 74 ? 7.841 32.456 14.178 1.00 15.12 74 GLN B N 1
ATOM 1207 C CA . GLN B 1 74 ? 7.202 33.349 15.120 1.00 16.86 74 GLN B CA 1
ATOM 1208 C C . GLN B 1 74 ? 8.254 34.327 15.599 1.00 15.30 74 GLN B C 1
ATOM 1209 O O . GLN B 1 74 ? 9.460 34.094 15.469 1.00 14.57 74 GLN B O 1
ATOM 1215 N N . VAL B 1 75 ? 7.772 35.432 16.152 1.00 17.75 75 VAL B N 1
ATOM 1216 C CA . VAL B 1 75 ? 8.627 36.495 16.647 1.00 18.18 75 VAL B CA 1
ATOM 1217 C C . VAL B 1 75 ? 8.723 36.381 18.162 1.00 14.33 75 VAL B C 1
ATOM 1218 O O . VAL B 1 75 ? 7.699 36.296 18.859 1.00 16.20 75 VAL B O 1
ATOM 1222 N N . VAL B 1 76 ? 9.945 36.365 18.678 1.00 14.05 76 VAL B N 1
ATOM 1223 C CA . VAL B 1 76 ? 10.184 36.419 20.113 1.00 16.61 76 VAL B CA 1
ATOM 1224 C C . VAL B 1 76 ? 10.540 37.866 20.454 1.00 15.20 76 VAL B C 1
ATOM 1225 O O . VAL B 1 76 ? 11.508 38.423 19.904 1.00 15.92 76 VAL B O 1
ATOM 1229 N N . THR B 1 77 ? 9.781 38.489 21.357 1.00 14.82 77 THR B N 1
ATOM 1230 C 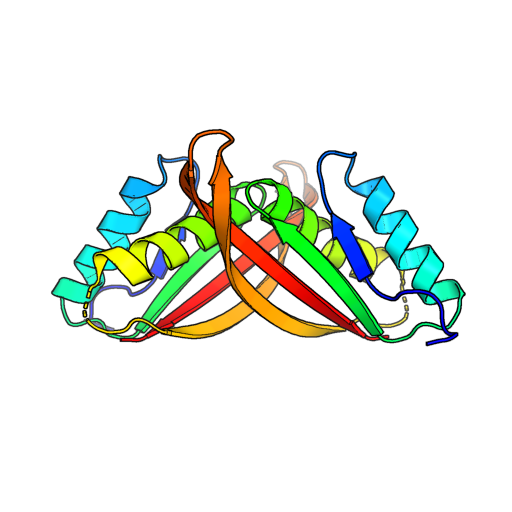CA . THR B 1 77 ? 10.048 39.863 21.778 1.00 15.10 77 THR B CA 1
ATOM 1231 C C . THR B 1 77 ? 10.745 39.826 23.131 1.00 18.28 77 THR B C 1
ATOM 1232 O O . THR B 1 77 ? 10.243 39.195 24.070 1.00 19.90 77 THR B O 1
ATOM 1236 N N . SER B 1 78 ? 11.897 40.479 23.226 1.00 17.24 78 SER B N 1
ATOM 1237 C CA . SER B 1 78 ? 12.676 40.488 24.453 1.00 20.72 78 SER B CA 1
ATOM 1238 C C . SER B 1 78 ? 12.126 41.525 25.429 1.00 22.03 78 SER B C 1
ATOM 1239 O O . SER B 1 78 ? 11.330 42.400 25.076 1.00 20.95 78 SER B O 1
ATOM 1242 N N . GLN B 1 79 ? 12.608 41.449 26.673 1.00 22.23 79 GLN B N 1
ATOM 1243 C CA . GLN B 1 79 ? 12.166 42.373 27.711 1.00 24.73 79 GLN B CA 1
ATOM 1244 C C . GLN B 1 79 ? 12.354 43.829 27.295 1.00 22.69 79 GLN B C 1
ATOM 1245 O O . GLN B 1 79 ? 11.562 44.693 27.691 1.00 26.25 79 GLN B O 1
ATOM 1251 N N . ASP B 1 80 ? 13.387 44.127 26.502 1.00 24.01 80 ASP B N 1
ATOM 1252 C CA . ASP B 1 80 ? 13.669 45.493 26.085 1.00 24.92 80 ASP B CA 1
ATOM 1253 C C . ASP B 1 80 ? 13.246 45.799 24.648 1.00 22.48 80 ASP B C 1
ATOM 1254 O O . ASP B 1 80 ? 13.670 46.830 24.102 1.00 22.14 80 ASP B O 1
ATOM 1259 N N . GLY B 1 81 ? 12.414 44.951 24.041 1.00 21.18 81 GLY B N 1
ATOM 1260 C CA . GLY B 1 81 ? 11.774 45.274 22.781 1.00 19.80 81 GLY B CA 1
ATOM 1261 C C . GLY B 1 81 ? 12.435 44.712 21.537 1.00 19.56 81 GLY B C 1
ATOM 1262 O O . GLY B 1 81 ? 11.848 44.812 20.451 1.00 19.72 81 GLY B O 1
ATOM 1263 N N . ARG B 1 82 ? 13.623 44.129 21.649 1.00 17.58 82 ARG B N 1
ATOM 1264 C CA . ARG B 1 82 ? 14.242 43.535 20.477 1.00 17.12 82 ARG B CA 1
ATOM 1265 C C . ARG B 1 82 ? 13.440 42.315 20.055 1.00 15.62 82 ARG B C 1
ATOM 1266 O O . ARG B 1 82 ? 12.824 41.640 20.882 1.00 16.79 82 ARG B O 1
ATOM 1274 N N . GLN B 1 83 ? 13.448 42.016 18.756 1.00 15.32 83 GLN B N 1
ATOM 1275 C CA . GLN B 1 83 ? 12.646 40.927 18.209 1.00 14.15 83 GLN B CA 1
ATOM 1276 C C . GLN B 1 83 ? 13.497 39.985 17.373 1.00 13.34 83 GLN B C 1
ATOM 1277 O O . GLN B 1 83 ? 14.292 40.425 16.536 1.00 13.91 83 GLN B O 1
ATOM 1283 N N . SER B 1 84 ? 13.316 38.700 17.586 1.00 12.45 84 SER B N 1
ATOM 1284 C CA . SER B 1 84 ? 14.079 37.694 16.882 1.00 12.69 84 SER B CA 1
ATOM 1285 C C . SER B 1 84 ? 13.152 36.589 16.399 1.00 14.37 84 SER B C 1
ATOM 1286 O O . SER B 1 84 ? 12.017 36.457 16.859 1.00 15.20 84 SER B O 1
ATOM 1289 N N . ARG B 1 85 ? 13.646 35.800 15.454 1.00 12.28 85 ARG B N 1
ATOM 1290 C CA . ARG B 1 85 ? 12.857 34.779 14.777 1.00 12.32 85 ARG B CA 1
ATOM 1291 C C . ARG B 1 85 ? 13.095 33.408 15.406 1.00 11.73 85 ARG B C 1
ATOM 1292 O O . ARG B 1 85 ? 14.226 33.064 15.769 1.00 12.76 85 ARG B O 1
ATOM 1300 N N . VAL B 1 86 ? 12.015 32.641 15.558 1.00 12.08 86 VAL B N 1
ATOM 1301 C CA . VAL B 1 86 ? 12.102 31.225 15.904 1.00 10.90 86 VAL B CA 1
ATOM 1302 C C . VAL B 1 86 ? 11.252 30.419 14.930 1.00 10.61 86 VAL B C 1
ATOM 1303 O O . VAL B 1 86 ? 10.160 30.851 14.549 1.00 11.03 86 VAL B O 1
ATOM 1307 N N . SER B 1 87 ? 11.747 29.247 14.527 1.00 11.22 87 SER B N 1
ATOM 1308 C CA . SER B 1 87 ? 10.984 28.387 13.625 1.00 11.66 87 SER B CA 1
ATOM 1309 C C . SER B 1 87 ? 9.889 27.632 14.383 1.00 11.95 87 SER B C 1
ATOM 1310 O O . SER B 1 87 ? 10.018 27.332 15.572 1.00 13.07 87 SER B O 1
ATOM 1313 N N . THR B 1 88 ? 8.806 27.312 13.677 1.00 11.68 88 THR B N 1
ATOM 1314 C CA . THR B 1 88 ? 7.725 26.516 14.246 1.00 12.80 88 THR B CA 1
ATOM 1315 C C . THR B 1 88 ? 7.376 25.367 13.313 1.00 13.26 88 THR B C 1
ATOM 1316 O O . THR B 1 88 ? 7.586 25.440 12.097 1.00 12.36 88 THR B O 1
ATOM 1320 N N . ILE B 1 89 ? 6.818 24.307 13.898 1.00 11.94 89 ILE B N 1
ATOM 1321 C CA . ILE B 1 89 ? 6.173 23.241 13.139 1.00 12.50 89 ILE B CA 1
ATOM 1322 C C . ILE B 1 89 ? 4.836 22.933 13.789 1.00 12.80 89 ILE B C 1
ATOM 1323 O O . ILE B 1 89 ? 4.681 23.024 15.012 1.00 13.57 89 ILE B O 1
ATOM 1328 N N . GLU B 1 90 ? 3.864 22.576 12.952 1.00 12.84 90 GLU B N 1
ATOM 1329 C CA . GLU B 1 90 ? 2.563 22.092 13.391 1.00 14.76 90 GLU B CA 1
ATOM 1330 C C . GLU B 1 90 ? 2.211 20.875 12.543 1.00 14.50 90 GLU B C 1
ATOM 1331 O O . GLU B 1 90 ? 2.277 20.937 11.312 1.00 14.81 90 GLU B O 1
ATOM 1337 N N . ILE B 1 91 ? 1.884 19.758 13.189 1.00 14.11 91 ILE B N 1
ATOM 1338 C CA . ILE B 1 91 ? 1.649 18.489 12.499 1.00 14.47 91 ILE B CA 1
ATOM 1339 C C . ILE B 1 91 ? 0.305 17.965 12.948 1.00 14.89 91 ILE B C 1
ATOM 1340 O O . ILE B 1 91 ? 0.096 17.681 14.129 1.00 16.12 91 ILE B O 1
ATOM 1345 N N . GLY B 1 92 ? -0.642 17.852 11.994 1.00 15.26 92 GLY B N 1
ATOM 1346 C CA . GLY B 1 92 ? -1.936 17.277 12.286 1.00 16.11 92 GLY B CA 1
ATOM 1347 C C . GLY B 1 92 ? -1.944 15.798 11.949 1.00 18.52 92 GLY B C 1
ATOM 1348 O O . GLY B 1 92 ? -1.534 15.404 10.856 1.00 18.68 92 GLY B O 1
ATOM 1349 N N . ILE B 1 93 ? -2.392 14.978 12.898 1.00 17.06 93 ILE B N 1
ATOM 1350 C CA . ILE B 1 93 ? -2.466 13.535 12.693 1.00 18.10 93 ILE B CA 1
ATOM 1351 C C . ILE B 1 93 ? -3.902 13.095 12.923 1.00 22.28 93 ILE B C 1
ATOM 1352 O O . ILE B 1 93 ? -4.668 13.776 13.612 1.00 21.75 93 ILE B O 1
ATOM 1357 N N . ARG B 1 94 ? -4.276 11.963 12.325 1.00 22.01 94 ARG B N 1
ATOM 1358 C CA . ARG B 1 94 ? -5.645 11.477 12.403 1.00 25.35 94 ARG B CA 1
ATOM 1359 C C . ARG B 1 94 ? -5.674 9.958 12.464 1.00 27.40 94 ARG B C 1
ATOM 1360 O O . ARG B 1 94 ? -4.928 9.279 11.757 1.00 26.26 94 ARG B O 1
ATOM 1368 N N . LYS B 1 95 ? -6.566 9.446 13.295 1.00 29.51 95 LYS B N 1
ATOM 1369 C CA . LYS B 1 95 ? -6.905 8.040 13.362 1.00 31.73 95 LYS B CA 1
ATOM 1370 C C . LYS B 1 95 ? -8.265 7.904 12.655 1.00 33.19 95 LYS B C 1
ATOM 1371 O O . LYS B 1 95 ? -8.450 8.462 11.611 1.00 34.46 95 LYS B O 1
#